Protein AF-U9TVH5-F1 (afdb_monomer)

Organism: Rhizophagus irregularis (strain DAOM 181602 / DAOM 197198 / MUCL 43194) (NCBI:txid747089)

InterPro domains:
  IPR019368 Small ribosomal subunit protein mS29 [PF10236] (158-261)
  IPR019368 Small ribosomal subunit protein mS29 [PTHR12810] (58-260)

Foldseek 3Di:
DDDDDDDDDDDDDDDDDDDDDDDDDDDDDDDDDDDDDDDDDPDDDDDDDDDDDDDDDDDDDDDDDDDDDDDDDDDDDDDDDDDDDDDPDPDPVPDPPPPVPDDPDDDDDFAELELVCLDPVQAFPKHFHDPVCVVLCVLQDAQPVQVVVVSVDPTSMDGRHPLLSVVSVLVVVVVVDDPVPNDDDQDDDPPPCSSVSVVSVQSHQLNDLHQDQDHSDPVVVPVPPADWDADPVVRDIDGVVVVVSSVVSSCVSNVVNVVPDDDPPDD

Sequence (267 aa):
MLSLHLYTKIIPGVNSIIPRTSIGQSFLTRHPIQNAIQSPLISSSLIIQQKRTGTAKPKYKTPKEKQVKTLGFKQKKTKKESSRDVEIASTSSSGRGGEEFYKPAPDVILNDMFPEVFTNENVGKIYQIPKEVIPKFKVFKFPMSLSKEFELFHNSSLVVRQSSVELIKLLEEASTLPSTKNRHIISGPLGIGKSALLMQAVNYAMCKPWIVIYIPHAVQYVNSTSPYMKVESTGEFIQPTLTMSLLQQIKLVNEPYLRNVRNIGSN

pLDDT: mean 72.13, std 26.89, range [29.48, 97.88]

Solvent-accessible surface area (backbone atoms only — not comparable to full-atom values): 18843 Å² total; per-residue (Å²): 137,88,83,84,86,80,84,81,84,83,79,85,84,81,89,78,90,76,84,87,83,86,84,82,89,89,86,90,81,87,87,88,83,90,85,89,87,80,83,84,83,87,84,86,80,85,84,78,85,76,84,85,79,83,90,80,81,87,80,86,81,80,89,77,87,82,81,87,80,92,79,84,81,83,80,81,83,77,87,79,82,92,74,90,79,86,75,88,72,82,78,72,92,81,62,94,76,51,70,92,78,47,79,79,81,79,89,77,89,64,54,62,54,50,75,84,56,61,41,84,90,38,46,77,40,68,26,23,61,36,79,84,50,50,63,47,39,64,61,53,43,64,41,74,76,54,44,60,56,35,69,76,38,100,61,52,60,50,67,39,39,70,68,48,30,53,52,50,52,52,51,58,55,41,74,78,47,62,71,92,80,60,75,85,80,92,80,79,69,88,88,77,44,64,71,58,49,53,49,51,52,50,49,42,42,68,76,42,104,53,84,69,84,74,75,65,64,66,60,68,82,72,66,75,81,58,73,67,47,74,40,84,92,81,69,46,76,46,40,64,67,60,50,52,53,51,51,52,36,40,47,72,66,27,46,84,61,55,75,73,62,74,80,90,79,84,127

Mean predicted aligned error: 17.99 Å

Secondary structure (DSSP, 8-state):
---------PPPP------------------------------------------PPPPPPPP-----------------------------SS--S-TTT-PPPP-----B--GGG-SGGGTT-EEEPPTTTHHHHHHH---HHHHHHHHHSSS-EEE--HHHHHHHHHHHHHTTS-GGG-------STTS-HHHHHHHHHHHHHHTT------S-GGGGTSS-S--EE-TTT--EE-HHHHHHHHHHHHHHHHHHHTT---TT--

Radius of gyration: 31.28 Å; Cα contacts (8 Å, |Δi|>4): 150; chains: 1; bounding box: 80×79×88 Å

Structure (mmCIF, N/CA/C/O backbone):
data_AF-U9TVH5-F1
#
_entry.id   AF-U9TVH5-F1
#
loop_
_atom_site.group_PDB
_atom_site.id
_atom_site.type_symbol
_atom_site.label_atom_id
_atom_site.label_alt_id
_atom_site.label_comp_id
_atom_site.label_asym_id
_atom_site.label_entity_id
_atom_site.label_seq_id
_atom_site.pdbx_PDB_ins_code
_atom_site.Cartn_x
_atom_site.Cartn_y
_atom_site.Cartn_z
_atom_site.occupancy
_atom_site.B_iso_or_equiv
_atom_site.auth_seq_id
_atom_site.auth_comp_id
_atom_site.auth_asym_id
_atom_site.auth_atom_id
_atom_site.pdbx_PDB_model_num
ATOM 1 N N . MET A 1 1 ? 15.700 -25.554 -50.551 1.00 37.72 1 MET A N 1
ATOM 2 C CA . MET A 1 1 ? 15.173 -24.468 -51.409 1.00 37.72 1 MET A CA 1
ATOM 3 C C . MET A 1 1 ? 13.890 -23.961 -50.744 1.00 37.72 1 MET A C 1
ATOM 5 O O . MET A 1 1 ? 12.845 -24.542 -50.960 1.00 37.72 1 MET A O 1
ATOM 9 N N . LEU A 1 2 ? 13.955 -23.217 -49.634 1.00 31.67 2 LEU A N 1
ATOM 10 C CA . LEU A 1 2 ? 14.153 -21.759 -49.523 1.00 31.67 2 LEU A CA 1
ATOM 11 C C . LEU A 1 2 ? 13.153 -20.946 -50.363 1.00 31.67 2 LEU A C 1
ATOM 13 O O . LEU A 1 2 ? 13.403 -20.713 -51.537 1.00 31.67 2 LEU A O 1
ATOM 17 N N . SER A 1 3 ? 12.079 -20.473 -49.724 1.00 30.83 3 SER A N 1
ATOM 18 C CA . SER A 1 3 ? 11.668 -19.066 -49.819 1.00 30.83 3 SER A CA 1
ATOM 19 C C . SER A 1 3 ? 10.720 -18.715 -48.664 1.00 30.83 3 SER A C 1
ATOM 21 O O . SER A 1 3 ? 9.576 -19.156 -48.611 1.00 30.83 3 SER A O 1
ATOM 23 N N . LEU A 1 4 ? 11.257 -17.968 -47.698 1.00 34.72 4 LEU A N 1
ATOM 24 C CA . LEU A 1 4 ? 10.552 -17.324 -46.591 1.00 34.72 4 LEU A CA 1
ATOM 25 C C . LEU A 1 4 ? 9.986 -15.996 -47.105 1.00 34.72 4 LEU A C 1
ATOM 27 O O . LEU A 1 4 ? 10.759 -15.131 -47.514 1.00 34.72 4 LEU A O 1
ATOM 31 N N . HIS A 1 5 ? 8.668 -15.805 -47.053 1.00 36.91 5 HIS A N 1
ATOM 32 C CA . HIS A 1 5 ? 8.058 -14.506 -47.340 1.00 36.91 5 HIS A CA 1
ATOM 33 C C . HIS A 1 5 ? 7.892 -13.720 -46.031 1.00 36.91 5 HIS A C 1
ATOM 35 O O . HIS A 1 5 ? 6.910 -13.862 -45.306 1.00 36.91 5 HIS A O 1
ATOM 41 N N . LEU A 1 6 ? 8.901 -12.908 -45.713 1.00 34.41 6 LEU A N 1
ATOM 42 C CA . LEU A 1 6 ? 8.845 -11.862 -44.691 1.00 34.41 6 LEU A CA 1
ATOM 43 C C . LEU A 1 6 ? 7.888 -10.756 -45.164 1.00 34.41 6 LEU A C 1
ATOM 45 O O . LEU A 1 6 ? 8.064 -10.217 -46.255 1.00 34.41 6 LEU A O 1
ATOM 49 N N . TYR A 1 7 ? 6.894 -10.403 -44.348 1.00 32.31 7 TYR A N 1
ATOM 50 C CA . TYR A 1 7 ? 6.047 -9.227 -44.567 1.00 32.31 7 TYR A CA 1
ATOM 51 C C . TYR A 1 7 ? 6.379 -8.178 -43.501 1.00 32.31 7 TYR A C 1
ATOM 53 O O . TYR A 1 7 ? 5.829 -8.177 -42.402 1.00 32.31 7 TYR A O 1
ATOM 61 N N . THR A 1 8 ? 7.331 -7.299 -43.809 1.00 33.16 8 THR A N 1
ATOM 62 C CA . THR A 1 8 ? 7.658 -6.115 -43.009 1.00 33.16 8 THR A CA 1
ATOM 63 C C . THR A 1 8 ? 6.867 -4.925 -43.546 1.00 33.16 8 THR A C 1
ATOM 65 O O . THR A 1 8 ? 7.156 -4.374 -44.606 1.00 33.16 8 THR A O 1
ATOM 68 N N . LYS A 1 9 ? 5.829 -4.510 -42.814 1.00 32.31 9 LYS A N 1
ATOM 69 C CA . LYS A 1 9 ? 5.088 -3.283 -43.122 1.00 32.31 9 LYS A CA 1
ATOM 70 C C . LYS A 1 9 ? 5.850 -2.093 -42.534 1.00 32.31 9 LYS A C 1
ATOM 72 O O . LYS A 1 9 ? 5.746 -1.800 -41.348 1.00 32.31 9 LYS A O 1
ATOM 77 N N . ILE A 1 10 ? 6.650 -1.449 -43.378 1.00 32.47 10 ILE A N 1
ATOM 78 C CA . ILE A 1 10 ? 7.328 -0.178 -43.106 1.00 32.47 10 IL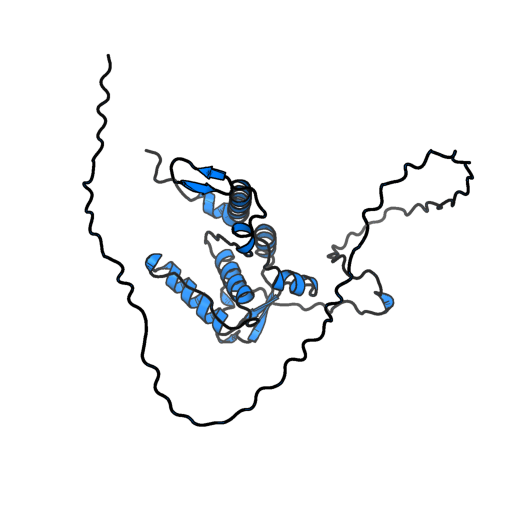E A CA 1
ATOM 79 C C . ILE A 1 10 ? 6.263 0.928 -43.073 1.00 32.47 10 ILE A C 1
ATOM 81 O O . ILE A 1 10 ? 5.539 1.122 -44.048 1.00 32.47 10 ILE A O 1
ATOM 85 N N . ILE A 1 11 ? 6.154 1.641 -41.951 1.00 43.56 11 ILE A N 1
ATOM 86 C CA . ILE A 1 11 ? 5.359 2.872 -41.832 1.00 43.56 11 ILE A CA 1
ATOM 87 C C . ILE A 1 11 ? 6.315 4.053 -42.080 1.00 43.56 11 ILE A C 1
ATOM 89 O O . ILE A 1 11 ? 7.356 4.115 -41.424 1.00 43.56 11 ILE A O 1
ATOM 93 N N . PRO A 1 12 ? 6.014 4.973 -43.017 1.00 41.41 12 PRO A N 1
ATOM 94 C CA . PRO A 1 12 ? 6.878 6.110 -43.309 1.00 41.41 12 PRO A CA 1
ATOM 95 C C . PRO A 1 12 ? 6.841 7.149 -42.181 1.00 41.41 12 PRO A C 1
ATOM 97 O O . PRO A 1 12 ? 5.780 7.498 -41.661 1.00 41.41 12 PRO A O 1
ATOM 100 N N . GLY A 1 13 ? 8.026 7.641 -41.820 1.00 34.22 13 GLY A N 1
ATOM 101 C CA . GLY A 1 13 ? 8.214 8.703 -40.841 1.00 34.22 13 GLY A CA 1
ATOM 102 C C . GLY A 1 13 ? 7.684 10.051 -41.326 1.00 34.22 13 GLY A C 1
ATOM 103 O O . GLY A 1 13 ? 7.852 10.426 -42.485 1.00 34.22 13 GLY A O 1
ATOM 104 N N . VAL A 1 14 ? 7.096 10.803 -40.398 1.00 37.97 14 VAL A N 1
ATOM 105 C CA . VAL A 1 14 ? 6.832 12.234 -40.551 1.00 37.97 14 VAL A CA 1
ATOM 106 C C . VAL A 1 14 ? 7.699 12.963 -39.533 1.00 37.97 14 VAL A C 1
ATOM 108 O O . VAL A 1 14 ? 7.421 12.978 -38.336 1.00 37.97 14 VAL A O 1
ATOM 111 N N . ASN A 1 15 ? 8.786 13.540 -40.040 1.00 35.75 15 ASN A N 1
ATOM 112 C CA . ASN A 1 15 ? 9.577 14.551 -39.358 1.00 35.75 15 ASN A CA 1
ATOM 113 C C . ASN A 1 15 ? 8.793 15.869 -39.385 1.00 35.75 15 ASN A C 1
ATOM 115 O O . ASN A 1 15 ? 8.654 16.472 -40.446 1.00 35.75 15 ASN A O 1
ATOM 119 N N . SER A 1 16 ? 8.3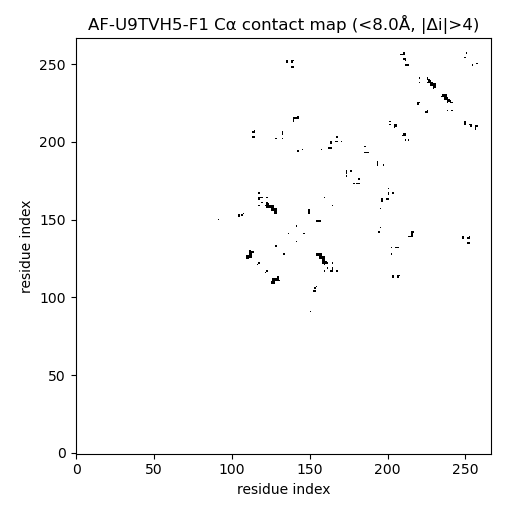40 16.358 -38.232 1.00 37.59 16 SER A N 1
ATOM 120 C CA . SER A 1 16 ? 8.010 17.777 -38.070 1.00 37.59 16 SER A CA 1
ATOM 121 C C . SER A 1 16 ? 8.741 18.327 -36.853 1.00 37.59 16 SER A C 1
ATOM 123 O O . SER A 1 16 ? 8.376 18.100 -35.700 1.00 37.59 16 SER A O 1
ATOM 125 N N . ILE A 1 17 ? 9.826 19.018 -37.176 1.00 36.06 17 ILE A N 1
ATOM 126 C CA . ILE A 1 17 ? 10.712 19.790 -36.317 1.00 36.06 17 ILE A CA 1
ATOM 127 C C . ILE A 1 17 ? 9.923 20.991 -35.778 1.00 36.06 17 ILE A C 1
ATOM 129 O O . ILE A 1 17 ? 9.470 21.823 -36.558 1.00 36.06 17 ILE A O 1
ATOM 133 N N . ILE A 1 18 ? 9.774 21.100 -34.456 1.00 38.75 18 ILE A N 1
ATOM 134 C CA . ILE A 1 18 ? 9.317 22.332 -33.796 1.00 38.75 18 ILE A CA 1
ATOM 135 C C . ILE A 1 18 ? 10.548 22.965 -33.130 1.00 38.75 18 ILE A C 1
ATOM 137 O O . ILE A 1 18 ? 11.131 22.345 -32.234 1.00 38.75 18 ILE A O 1
ATOM 141 N N . PRO A 1 19 ? 10.997 24.158 -33.561 1.00 36.97 19 PRO A N 1
ATOM 142 C CA . PRO A 1 19 ? 12.201 24.777 -33.025 1.00 36.97 19 PRO A CA 1
ATOM 143 C C . PRO A 1 19 ? 11.967 25.370 -31.629 1.00 36.97 19 PRO A C 1
ATOM 145 O O . PRO A 1 19 ? 11.012 26.106 -31.388 1.00 36.97 19 PRO A O 1
ATOM 148 N N . ARG A 1 20 ? 12.898 25.082 -30.710 1.00 33.94 20 ARG A N 1
ATOM 149 C CA . ARG A 1 20 ? 13.072 25.815 -29.450 1.00 33.94 20 ARG A CA 1
ATOM 150 C C . ARG A 1 20 ? 13.608 27.211 -29.764 1.00 33.94 20 ARG A C 1
ATOM 152 O O . ARG A 1 20 ? 14.742 27.334 -30.215 1.00 33.94 20 ARG A O 1
ATOM 159 N N . THR A 1 21 ? 12.846 28.252 -29.457 1.00 33.25 21 THR A N 1
ATOM 160 C CA . THR A 1 21 ? 13.362 29.624 -29.406 1.00 33.25 21 THR A CA 1
ATOM 161 C C . THR A 1 21 ? 13.743 29.979 -27.975 1.00 33.25 21 THR A C 1
ATOM 163 O O . THR A 1 21 ? 12.892 30.124 -27.100 1.00 33.25 21 THR A O 1
ATOM 166 N N . SER A 1 22 ? 15.044 30.115 -27.748 1.00 39.53 22 SER A N 1
ATOM 167 C CA . SER A 1 22 ? 15.639 30.838 -26.629 1.00 39.53 22 SER A CA 1
ATOM 168 C C . SER A 1 22 ? 15.786 32.314 -27.001 1.00 39.53 22 SER A C 1
ATOM 170 O O . SER A 1 22 ? 16.448 32.613 -27.992 1.00 39.53 22 SER A O 1
ATOM 172 N N . ILE A 1 23 ? 15.256 33.228 -26.190 1.00 38.22 23 ILE A N 1
ATOM 173 C CA . ILE A 1 23 ? 15.705 34.626 -26.141 1.00 38.22 23 ILE A CA 1
ATOM 174 C C . ILE A 1 23 ? 15.607 35.104 -24.696 1.00 38.22 23 ILE A C 1
ATOM 176 O O . ILE A 1 23 ? 14.609 34.882 -24.012 1.00 38.22 23 ILE A O 1
ATOM 180 N N . GLY A 1 24 ? 16.711 35.673 -24.223 1.00 35.72 24 GLY A N 1
ATOM 181 C CA . GLY A 1 24 ? 16.871 36.181 -22.875 1.00 35.72 24 GLY A CA 1
ATOM 182 C C . GLY A 1 24 ? 16.699 37.693 -22.778 1.00 35.72 24 GLY A C 1
ATOM 183 O O . GLY A 1 24 ? 16.788 38.415 -23.762 1.00 35.72 24 GLY A O 1
ATOM 184 N N . GLN A 1 25 ? 16.548 38.096 -21.517 1.00 37.66 25 GLN A N 1
ATOM 185 C CA . GLN A 1 25 ? 16.885 39.377 -20.894 1.00 37.66 25 GLN A CA 1
ATOM 186 C C . GLN A 1 25 ? 16.167 40.652 -21.355 1.00 37.66 25 GLN A C 1
ATOM 188 O O . GLN A 1 25 ? 16.463 41.239 -22.387 1.00 37.66 25 GLN A O 1
ATOM 193 N N . SER A 1 26 ? 15.360 41.179 -20.432 1.00 36.12 26 SER A N 1
ATOM 194 C CA . SER A 1 26 ? 15.580 42.441 -19.696 1.00 36.12 26 SER A CA 1
ATOM 195 C C . SER A 1 26 ? 14.249 43.164 -19.505 1.00 36.12 26 SER A C 1
ATOM 197 O O . SER A 1 26 ? 13.487 43.285 -20.449 1.00 36.12 26 SER A O 1
ATOM 199 N N . PHE A 1 27 ? 13.945 43.573 -18.271 1.00 31.80 27 PHE A N 1
ATOM 200 C CA . PHE A 1 27 ? 13.383 44.885 -17.923 1.00 31.80 27 PHE A CA 1
ATOM 201 C C . PHE A 1 27 ? 13.169 44.928 -16.402 1.00 31.80 27 PHE A C 1
ATOM 203 O O . PHE A 1 27 ? 12.172 44.459 -15.859 1.00 31.80 27 PHE A O 1
ATOM 210 N N . LEU A 1 28 ? 14.171 45.467 -15.705 1.00 35.28 28 LEU A N 1
ATOM 211 C CA . LEU A 1 28 ? 14.050 45.963 -14.338 1.00 35.28 28 LEU A CA 1
ATOM 212 C C . LEU A 1 28 ? 13.627 47.433 -14.395 1.00 35.28 28 LEU A C 1
ATOM 214 O O . LEU A 1 28 ? 14.363 48.240 -14.949 1.00 35.28 28 LEU A O 1
ATOM 218 N N . THR A 1 29 ? 12.523 47.783 -13.738 1.00 39.12 29 THR A N 1
ATOM 219 C CA . THR A 1 29 ? 12.268 49.090 -13.090 1.00 39.12 29 THR A CA 1
ATOM 220 C C . THR A 1 29 ? 11.312 48.817 -11.911 1.00 39.12 29 THR A C 1
ATOM 222 O O . THR A 1 29 ? 10.198 48.356 -12.114 1.00 39.12 29 THR A O 1
ATOM 225 N N . ARG A 1 30 ? 11.836 48.643 -10.684 1.00 34.53 30 ARG A N 1
ATOM 226 C CA . ARG A 1 30 ? 11.805 49.583 -9.529 1.00 34.53 30 ARG A CA 1
ATOM 227 C C . ARG A 1 30 ? 10.428 50.250 -9.313 1.00 34.53 30 ARG A C 1
ATOM 229 O O . ARG A 1 30 ? 9.961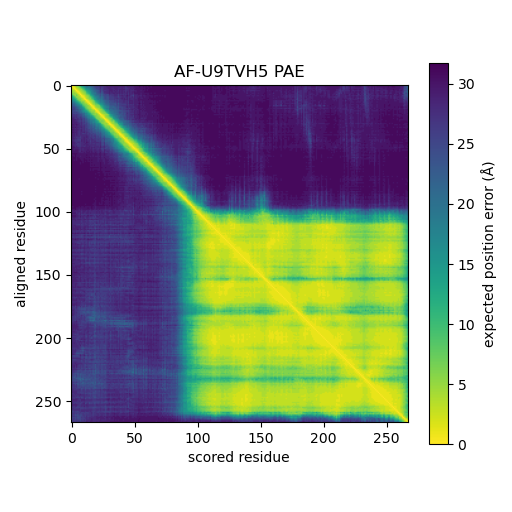 50.947 -10.198 1.00 34.53 30 ARG A O 1
ATOM 236 N N . HIS A 1 31 ? 9.755 50.096 -8.164 1.00 33.84 31 HIS A N 1
ATOM 237 C CA . HIS A 1 31 ? 10.056 50.790 -6.891 1.00 33.84 31 HIS A CA 1
ATOM 238 C C . HIS A 1 31 ? 9.213 50.245 -5.690 1.00 33.84 31 HIS A C 1
ATOM 240 O O . HIS A 1 31 ? 8.371 49.377 -5.904 1.00 33.84 31 HIS A O 1
ATOM 246 N N . PRO A 1 32 ? 9.490 50.659 -4.428 1.00 44.09 32 PRO A N 1
ATOM 247 C CA . PRO A 1 32 ? 9.537 49.795 -3.239 1.00 44.09 32 PRO A CA 1
ATOM 248 C C . PRO A 1 32 ? 8.339 49.952 -2.286 1.00 44.09 32 PRO A C 1
ATOM 250 O O . PRO A 1 32 ? 7.666 50.968 -2.344 1.00 44.09 32 PRO A O 1
ATOM 253 N N . ILE A 1 33 ? 8.176 49.024 -1.332 1.00 36.25 33 ILE A N 1
ATOM 254 C CA . ILE A 1 33 ? 7.778 49.315 0.061 1.00 36.25 33 ILE A CA 1
ATOM 255 C C . ILE A 1 33 ? 8.355 48.220 0.973 1.00 36.25 33 ILE A C 1
ATOM 257 O O . ILE A 1 33 ? 8.313 47.026 0.684 1.00 36.25 33 ILE A 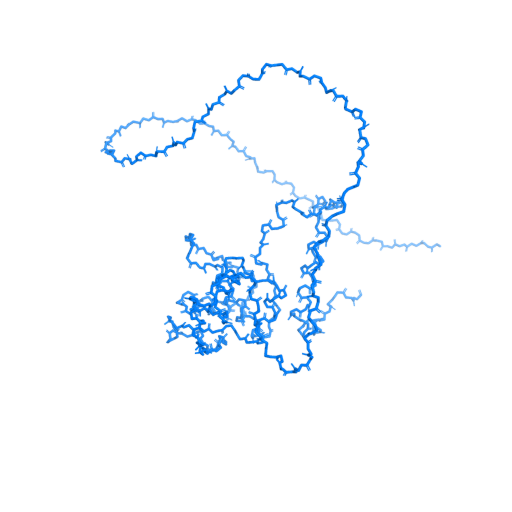O 1
ATOM 261 N N . GLN A 1 34 ? 8.959 48.698 2.052 1.00 37.31 34 GLN A N 1
ATOM 262 C CA . GLN A 1 34 ? 9.610 47.978 3.133 1.00 37.31 34 GLN A CA 1
ATOM 263 C C . GLN A 1 34 ? 8.579 47.234 3.997 1.00 37.31 34 GLN A C 1
ATOM 265 O O . GLN A 1 34 ? 7.510 47.769 4.270 1.00 37.31 34 GLN A O 1
ATOM 270 N N . ASN A 1 35 ? 8.923 46.042 4.488 1.00 36.19 35 ASN A N 1
ATOM 271 C CA . ASN A 1 35 ? 9.057 45.816 5.930 1.00 36.19 35 ASN A CA 1
ATOM 272 C C . ASN A 1 35 ? 9.685 44.450 6.208 1.00 36.19 35 ASN A C 1
ATOM 274 O O . ASN A 1 35 ? 9.229 43.399 5.763 1.00 36.19 35 ASN A O 1
ATOM 278 N N . ALA A 1 36 ? 10.799 44.525 6.925 1.00 36.84 36 ALA A N 1
ATOM 279 C CA . ALA A 1 36 ? 11.670 43.439 7.305 1.00 36.84 36 ALA A CA 1
ATOM 280 C C . ALA A 1 36 ? 11.255 42.890 8.669 1.00 36.84 36 ALA A C 1
ATOM 282 O O . ALA A 1 36 ? 11.241 43.648 9.630 1.00 36.84 36 ALA A O 1
ATOM 283 N N . ILE A 1 37 ? 11.016 41.580 8.759 1.00 36.66 37 ILE A N 1
ATOM 284 C CA . ILE A 1 37 ? 11.274 40.780 9.965 1.00 36.66 37 ILE A CA 1
ATOM 285 C C . ILE A 1 37 ? 11.741 39.400 9.477 1.00 36.66 37 ILE A C 1
ATOM 287 O O . ILE A 1 37 ? 10.935 38.540 9.136 1.00 36.66 37 ILE A O 1
ATOM 291 N N . GLN A 1 38 ? 13.058 39.209 9.383 1.00 37.03 38 GLN A N 1
ATOM 292 C CA . GLN A 1 38 ? 13.687 37.897 9.210 1.00 37.03 38 GLN A CA 1
ATOM 293 C C . GLN A 1 38 ? 14.398 37.526 10.514 1.00 37.03 38 GLN A C 1
ATOM 295 O O . GLN A 1 38 ? 15.210 38.294 11.027 1.00 37.03 38 GLN A O 1
ATOM 300 N N . SER A 1 39 ? 14.084 36.347 11.048 1.00 38.06 39 SER A N 1
ATOM 301 C CA . SER A 1 39 ? 14.773 35.718 12.177 1.00 38.06 39 SER A CA 1
ATOM 302 C C . SER A 1 39 ? 16.162 35.210 11.756 1.00 38.06 39 SER A C 1
ATOM 304 O O . SER A 1 39 ? 16.255 34.551 10.714 1.00 38.06 39 SER A O 1
ATOM 306 N N . PRO A 1 40 ? 17.233 35.442 12.537 1.00 44.38 40 PRO A N 1
ATOM 307 C CA . PRO A 1 40 ? 18.573 35.021 12.157 1.00 44.38 40 PRO A CA 1
ATOM 308 C C . PRO A 1 40 ? 18.801 33.522 12.392 1.00 44.38 40 PRO A C 1
ATOM 310 O O . PRO A 1 40 ? 18.562 32.981 13.470 1.00 44.38 40 PRO A O 1
ATOM 313 N N . LEU A 1 41 ? 19.329 32.876 11.353 1.00 35.31 41 LEU A N 1
ATOM 314 C CA . LEU A 1 41 ? 19.943 31.556 11.385 1.00 35.31 41 LEU A CA 1
ATOM 315 C C . LEU A 1 41 ? 21.271 31.640 12.154 1.00 35.31 41 LEU A C 1
ATOM 317 O O . LEU A 1 41 ? 22.221 32.272 11.693 1.00 35.31 41 LEU A O 1
ATOM 321 N N . ILE A 1 42 ? 21.355 30.976 13.306 1.00 37.56 42 ILE A N 1
ATOM 322 C CA . ILE A 1 42 ? 22.626 30.711 13.987 1.00 37.56 42 ILE A CA 1
ATOM 323 C C . ILE A 1 42 ? 23.261 29.499 13.299 1.00 37.56 42 ILE A C 1
ATOM 325 O O . ILE A 1 42 ? 22.908 28.351 13.553 1.00 37.56 42 ILE A O 1
ATOM 329 N N . SER A 1 43 ? 24.185 29.785 12.383 1.00 35.72 43 SER A N 1
ATOM 330 C CA . SER A 1 43 ? 25.111 28.820 11.798 1.00 35.72 43 SER A CA 1
ATOM 331 C C . SER A 1 43 ? 26.376 28.786 12.653 1.00 35.72 43 SER A C 1
ATOM 333 O O . SER A 1 43 ? 27.182 29.713 12.605 1.00 35.72 43 SER A O 1
ATOM 335 N N . SER A 1 44 ? 26.566 27.721 13.430 1.00 37.31 44 SER A N 1
ATOM 336 C CA . SER A 1 44 ? 27.799 27.466 14.175 1.00 37.31 44 SER A CA 1
ATOM 337 C C . SER A 1 44 ? 28.356 26.082 13.840 1.00 37.31 44 SER A C 1
ATOM 339 O O . SER A 1 44 ? 27.960 25.059 14.383 1.00 37.31 44 SER A O 1
ATOM 341 N N . SER A 1 45 ? 29.338 26.042 12.944 1.00 40.03 45 SER A N 1
ATOM 342 C CA . SER A 1 45 ? 30.431 25.074 13.052 1.00 40.03 45 SER A CA 1
ATOM 343 C C . SER A 1 45 ? 31.672 25.653 12.378 1.00 40.03 45 SER A C 1
ATOM 345 O O . SER A 1 45 ? 31.679 25.990 11.196 1.00 40.03 45 SER A O 1
ATOM 347 N N . LEU A 1 46 ? 32.702 25.863 13.197 1.00 34.62 46 LEU A N 1
ATOM 348 C CA . LEU A 1 46 ? 33.986 26.423 12.809 1.00 34.62 46 LEU A CA 1
ATOM 349 C C . LEU A 1 46 ? 34.698 25.519 11.798 1.00 34.62 46 LEU A C 1
ATOM 351 O O . LEU A 1 46 ? 34.951 24.344 12.061 1.00 34.62 46 LEU A O 1
ATOM 355 N N . ILE A 1 47 ? 35.129 26.119 10.692 1.00 40.88 47 ILE A N 1
ATOM 356 C CA . ILE A 1 47 ? 36.147 25.565 9.803 1.00 40.88 47 ILE A CA 1
ATOM 357 C C . ILE A 1 47 ? 37.509 25.922 10.406 1.00 40.88 47 ILE A C 1
ATOM 359 O O . ILE A 1 47 ? 38.000 27.037 10.246 1.00 40.88 47 ILE A O 1
ATOM 363 N N . ILE A 1 48 ? 38.128 24.976 11.113 1.00 41.50 48 ILE A N 1
ATOM 364 C CA . ILE A 1 48 ? 39.540 25.067 11.498 1.00 41.50 48 ILE A CA 1
ATOM 365 C C . ILE A 1 48 ? 40.358 24.419 10.377 1.00 41.50 48 ILE A C 1
ATOM 367 O O . ILE A 1 48 ? 40.440 23.195 10.269 1.00 41.50 48 ILE A O 1
ATOM 371 N N . GLN A 1 49 ? 40.961 25.244 9.519 1.00 39.31 49 GLN A N 1
ATOM 372 C CA . GLN A 1 49 ? 41.955 24.797 8.545 1.00 39.31 49 GLN A CA 1
ATOM 373 C C . GLN A 1 49 ? 43.263 24.452 9.270 1.00 39.31 49 GLN A C 1
ATOM 375 O O . GLN A 1 49 ? 44.055 25.326 9.616 1.00 39.31 49 GLN A O 1
ATOM 380 N N . GLN A 1 50 ? 43.517 23.161 9.488 1.00 47.66 50 GLN A N 1
ATOM 381 C CA . GLN A 1 50 ? 44.847 22.686 9.862 1.00 47.66 50 GLN A CA 1
ATOM 382 C C . GLN A 1 50 ? 45.732 22.602 8.613 1.00 47.66 50 GLN A C 1
ATOM 384 O O . GLN A 1 50 ? 45.529 21.763 7.733 1.00 47.66 50 GLN A O 1
ATOM 389 N N . LYS A 1 51 ? 46.745 23.469 8.552 1.00 36.88 51 LYS A N 1
ATOM 390 C CA . LYS A 1 51 ? 47.829 23.438 7.566 1.00 36.88 51 LYS A CA 1
ATOM 391 C C . LYS A 1 51 ? 48.636 22.143 7.746 1.00 36.88 51 LYS A C 1
ATOM 393 O O . LYS A 1 51 ? 49.478 22.047 8.633 1.00 36.88 51 LYS A O 1
ATOM 398 N N . ARG A 1 52 ? 48.365 21.124 6.924 1.00 39.72 52 ARG A N 1
ATOM 399 C CA . ARG A 1 52 ? 49.157 19.884 6.879 1.00 39.72 52 ARG A CA 1
ATOM 400 C C . ARG A 1 52 ? 50.452 20.130 6.104 1.00 39.72 52 ARG A C 1
ATOM 402 O O . ARG A 1 52 ? 50.461 20.111 4.879 1.00 39.72 52 ARG A O 1
ATOM 409 N N . THR A 1 53 ? 51.545 20.345 6.825 1.00 38.28 53 THR A N 1
ATOM 410 C CA . THR A 1 53 ? 52.915 20.264 6.301 1.00 38.28 53 THR A CA 1
ATOM 411 C C . THR A 1 53 ? 53.548 18.944 6.737 1.00 38.28 53 THR A C 1
ATOM 413 O O . THR A 1 53 ? 53.597 18.665 7.931 1.00 38.28 53 THR A O 1
ATOM 416 N N . GLY A 1 54 ? 54.073 18.169 5.782 1.00 42.34 54 GLY A N 1
ATOM 417 C CA . GLY A 1 54 ? 55.042 17.097 6.036 1.00 42.34 54 GLY A CA 1
ATOM 418 C C . GLY A 1 54 ? 54.541 15.671 5.786 1.00 42.34 54 GLY A C 1
ATOM 419 O O . GLY A 1 54 ? 53.791 15.102 6.572 1.00 42.34 54 GLY A O 1
ATOM 420 N N . THR A 1 55 ? 55.025 15.060 4.704 1.00 45.25 55 THR A N 1
ATOM 421 C CA . THR A 1 55 ? 54.940 13.621 4.423 1.00 45.25 55 THR A CA 1
ATOM 422 C C . THR A 1 55 ? 55.913 12.847 5.320 1.00 45.25 55 THR A C 1
ATOM 424 O O . THR A 1 55 ? 57.127 12.921 5.120 1.00 45.25 55 THR A O 1
ATOM 427 N N . ALA A 1 56 ? 55.407 12.080 6.288 1.00 47.78 56 ALA A N 1
ATOM 428 C CA . ALA A 1 56 ? 56.217 11.150 7.076 1.00 47.78 56 ALA A CA 1
ATOM 429 C C . ALA A 1 56 ? 56.245 9.761 6.409 1.00 47.78 56 ALA A C 1
ATOM 431 O O . ALA A 1 56 ? 55.200 9.161 6.160 1.00 47.78 56 ALA A O 1
ATOM 432 N N . LYS A 1 57 ? 57.447 9.249 6.113 1.00 43.28 57 LYS A N 1
ATOM 433 C CA . LYS A 1 57 ? 57.663 7.895 5.571 1.00 43.28 57 LYS A CA 1
ATOM 434 C C . LYS A 1 57 ? 57.369 6.823 6.642 1.00 43.28 57 LYS A C 1
ATOM 436 O O . LYS A 1 57 ? 57.721 7.035 7.806 1.00 43.28 57 LYS A O 1
ATOM 441 N N . PRO A 1 58 ? 56.781 5.667 6.284 1.00 39.28 58 PRO A N 1
ATOM 442 C CA . PRO A 1 58 ? 56.441 4.617 7.243 1.00 39.28 58 PRO A CA 1
ATOM 443 C C . PRO A 1 58 ? 57.694 3.873 7.737 1.00 39.28 58 PRO A C 1
ATOM 445 O O . PRO A 1 58 ? 58.511 3.412 6.942 1.00 39.28 58 PRO A O 1
ATOM 448 N N . LYS A 1 59 ? 57.839 3.729 9.062 1.00 39.03 59 LYS A N 1
ATOM 449 C CA . LYS A 1 59 ? 58.849 2.861 9.692 1.00 39.03 59 LYS A CA 1
ATOM 450 C C . LYS A 1 59 ? 58.278 1.451 9.877 1.00 39.03 59 LYS A C 1
ATOM 452 O O . LYS A 1 59 ? 57.300 1.277 10.602 1.00 39.03 59 LYS A O 1
ATOM 457 N N . TYR A 1 60 ? 58.919 0.456 9.265 1.00 35.66 60 TYR A N 1
ATOM 458 C CA . TYR A 1 60 ? 58.674 -0.967 9.516 1.00 35.66 60 TYR A CA 1
ATOM 459 C C . TYR A 1 60 ? 59.089 -1.335 10.950 1.00 35.66 60 TYR A C 1
ATOM 461 O O . TYR A 1 60 ? 60.200 -1.020 11.375 1.00 35.66 60 TYR A O 1
ATOM 469 N N . LYS A 1 61 ? 58.202 -2.000 11.702 1.00 36.62 61 LYS A N 1
ATOM 470 C CA . LYS A 1 61 ? 58.523 -2.611 13.002 1.00 36.62 61 LYS A CA 1
ATOM 471 C C . LYS A 1 61 ? 58.790 -4.103 12.805 1.00 36.62 61 LYS A C 1
ATOM 473 O O . LYS A 1 61 ? 57.951 -4.807 12.252 1.00 36.62 61 LYS A O 1
ATOM 478 N N . THR A 1 62 ? 59.944 -4.566 13.274 1.00 35.81 62 THR A N 1
ATOM 479 C CA . THR A 1 62 ? 60.317 -5.983 13.366 1.00 35.81 62 THR A CA 1
ATOM 480 C C . THR A 1 62 ? 59.558 -6.692 14.504 1.00 35.81 62 THR A C 1
ATOM 482 O O . THR A 1 62 ? 59.159 -6.032 15.471 1.00 35.81 62 THR A O 1
ATOM 485 N N . PRO A 1 63 ? 59.325 -8.017 14.417 1.00 35.06 63 PRO A N 1
ATOM 486 C CA . PRO A 1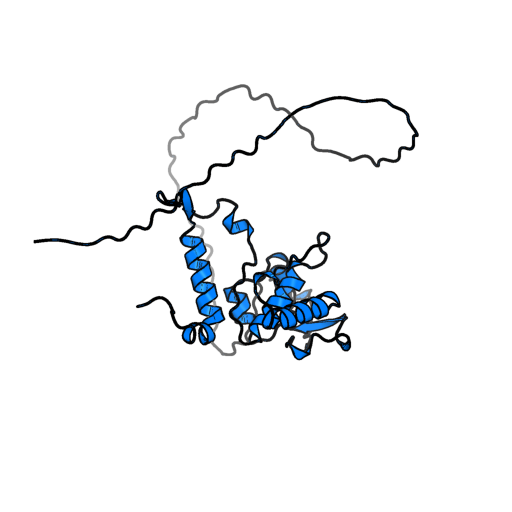 63 ? 58.487 -8.745 15.367 1.00 35.06 63 PRO A CA 1
ATOM 487 C C . PRO A 1 63 ? 59.266 -9.063 16.650 1.00 35.06 63 PRO A C 1
ATOM 489 O O . PRO A 1 63 ? 60.380 -9.574 16.583 1.00 35.06 63 PRO A O 1
AT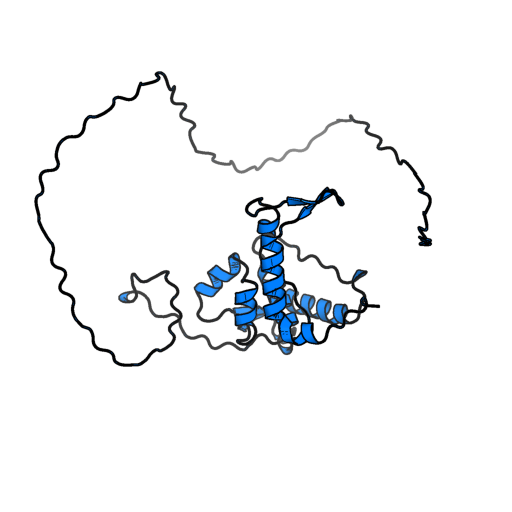OM 492 N N . LYS A 1 64 ? 58.673 -8.795 17.820 1.00 36.09 64 LYS A N 1
ATOM 493 C CA . LYS A 1 64 ? 59.163 -9.292 19.117 1.00 36.09 64 LYS A CA 1
ATOM 494 C C . LYS A 1 64 ? 58.264 -10.426 19.611 1.00 36.09 64 LYS A C 1
ATOM 496 O O . LYS A 1 64 ? 57.040 -10.332 19.519 1.00 36.09 64 LYS A O 1
ATOM 501 N N . GLU A 1 65 ? 58.904 -11.484 20.099 1.00 34.88 65 GLU A N 1
ATOM 502 C CA . GLU A 1 65 ? 58.325 -12.741 20.582 1.00 34.88 65 GLU A CA 1
ATOM 503 C C . GLU A 1 65 ? 57.226 -12.548 21.637 1.00 34.88 65 GLU A C 1
ATOM 505 O O . GLU A 1 65 ? 57.352 -11.757 22.574 1.00 34.88 65 GLU A O 1
ATOM 510 N N . LYS A 1 66 ? 56.141 -13.321 21.500 1.00 33.97 66 LYS A N 1
ATOM 511 C CA . LYS A 1 66 ? 55.063 -13.409 22.490 1.00 33.97 66 LYS A CA 1
ATOM 512 C C . LYS A 1 66 ? 55.452 -14.402 23.583 1.00 33.97 66 LYS A C 1
ATOM 514 O O . LYS A 1 66 ? 55.435 -15.607 23.354 1.00 33.97 66 LYS A O 1
ATOM 519 N N . GLN A 1 67 ? 55.706 -13.901 24.789 1.00 36.81 67 GLN A N 1
ATOM 520 C CA . GLN A 1 67 ? 55.652 -14.726 25.994 1.00 36.81 67 GLN A CA 1
ATOM 521 C C . GLN A 1 67 ? 54.189 -15.016 26.346 1.00 36.81 67 GLN A C 1
ATOM 523 O O . GLN A 1 67 ? 53.382 -14.109 26.557 1.00 36.81 67 GLN A O 1
ATOM 528 N N . VAL A 1 68 ? 53.858 -16.302 26.385 1.00 42.09 68 VAL A N 1
ATOM 529 C CA . VAL A 1 68 ? 52.577 -16.844 26.836 1.00 42.09 68 VAL A CA 1
ATOM 530 C C . VAL A 1 68 ? 52.489 -16.692 28.355 1.00 42.09 68 VAL A C 1
ATOM 532 O O . VAL A 1 68 ? 53.322 -17.230 29.080 1.00 42.09 68 VAL A O 1
ATOM 535 N N . LYS A 1 69 ? 51.462 -15.992 28.850 1.00 36.12 69 LYS A N 1
ATOM 536 C CA . LYS A 1 69 ? 50.999 -16.118 30.238 1.00 36.12 69 LYS A CA 1
ATOM 537 C C . LYS A 1 69 ? 49.496 -16.358 30.255 1.00 36.12 69 LYS A C 1
ATOM 539 O O . LYS A 1 69 ? 48.689 -15.499 29.913 1.00 36.12 69 LYS A O 1
ATOM 544 N N . THR A 1 70 ? 49.168 -17.584 30.622 1.00 40.06 70 THR A N 1
ATOM 545 C CA . THR A 1 70 ? 47.845 -18.159 30.827 1.00 40.06 70 THR A CA 1
ATOM 546 C C . THR A 1 70 ? 47.225 -17.582 32.097 1.00 40.06 70 THR A C 1
ATOM 548 O O . THR A 1 70 ? 47.768 -17.789 33.175 1.00 40.06 70 THR A O 1
ATOM 551 N N . LEU A 1 71 ? 46.071 -16.923 31.996 1.00 37.22 71 LEU A N 1
ATOM 552 C CA . LEU A 1 71 ? 45.150 -16.713 33.119 1.00 37.22 71 LEU A CA 1
ATOM 553 C C . LEU A 1 71 ? 43.730 -16.916 32.584 1.00 37.22 71 LEU A C 1
ATOM 555 O O . LEU A 1 71 ? 43.108 -16.020 32.018 1.00 37.22 71 LEU A O 1
ATOM 559 N N . GLY A 1 72 ? 43.273 -18.164 32.671 1.00 32.69 72 GLY A N 1
ATOM 560 C CA . GLY A 1 72 ? 41.943 -18.573 32.246 1.00 32.69 72 GLY A CA 1
ATOM 561 C C . GLY A 1 72 ? 40.888 -18.181 33.275 1.00 32.69 72 GLY A C 1
ATOM 562 O O . GLY A 1 72 ? 40.972 -18.577 34.435 1.00 32.69 72 GLY A O 1
ATOM 563 N N . PHE A 1 73 ? 39.851 -17.476 32.829 1.00 38.44 73 PHE A N 1
ATOM 564 C CA . PHE A 1 73 ? 38.589 -17.381 33.555 1.00 38.44 73 PHE A CA 1
ATOM 565 C C . PHE A 1 73 ? 37.689 -18.546 33.128 1.00 38.44 73 PHE A C 1
ATOM 567 O O . PHE A 1 73 ? 37.190 -18.594 32.004 1.00 38.44 73 PHE A O 1
ATOM 574 N N . LYS A 1 74 ? 37.504 -19.522 34.025 1.00 43.31 74 LYS A N 1
ATOM 575 C CA . LYS A 1 74 ? 36.549 -20.624 33.847 1.00 43.31 74 LYS A CA 1
ATOM 576 C C . LYS A 1 74 ? 35.120 -20.087 33.972 1.00 43.31 74 LYS A C 1
ATOM 578 O O . LYS A 1 74 ? 34.677 -19.783 35.076 1.00 43.31 74 LYS A O 1
ATOM 583 N N . GLN A 1 75 ? 34.369 -20.038 32.872 1.00 44.28 75 GLN A N 1
ATOM 584 C CA . GLN A 1 75 ? 32.909 -19.939 32.940 1.00 44.28 75 GLN A CA 1
ATOM 585 C C . GLN A 1 75 ? 32.314 -21.321 33.235 1.00 44.28 75 GLN A C 1
ATOM 587 O O . GLN A 1 75 ? 32.458 -22.271 32.463 1.00 44.28 75 GLN A O 1
ATOM 592 N N . LYS A 1 76 ? 31.652 -21.431 34.388 1.00 34.53 76 LYS A N 1
ATOM 593 C CA . LYS A 1 76 ? 30.885 -22.602 34.816 1.00 34.53 76 LYS A CA 1
ATOM 594 C C . LYS A 1 76 ? 29.605 -22.673 33.975 1.00 34.53 76 LYS A C 1
ATOM 596 O O . LYS A 1 76 ? 28.711 -21.855 34.154 1.00 34.53 76 LYS A O 1
ATOM 601 N N . LYS A 1 77 ? 29.514 -23.641 33.055 1.00 34.94 77 LYS A N 1
ATOM 602 C CA . LYS A 1 77 ? 28.261 -23.968 32.354 1.00 34.94 77 LYS A CA 1
ATOM 603 C C . LYS A 1 77 ? 27.284 -24.583 33.356 1.00 34.94 77 LYS A C 1
ATOM 605 O O . LYS A 1 77 ? 27.475 -25.719 33.783 1.00 34.94 77 LYS A O 1
ATOM 610 N N . THR A 1 78 ? 26.243 -23.850 33.726 1.00 32.06 78 THR A N 1
ATOM 611 C CA . THR A 1 78 ? 25.060 -24.421 34.369 1.00 32.06 78 THR A CA 1
ATOM 612 C C . THR A 1 78 ? 24.129 -24.966 33.286 1.00 32.06 78 THR A C 1
ATOM 614 O O . THR A 1 78 ? 23.668 -24.244 32.405 1.00 32.06 78 THR A O 1
ATOM 617 N N . LYS A 1 79 ? 23.901 -26.283 33.331 1.00 33.38 79 LYS A N 1
ATOM 618 C CA . LYS A 1 79 ? 22.819 -26.979 32.623 1.00 33.38 79 LYS A CA 1
ATOM 619 C C . LYS A 1 79 ? 21.492 -26.358 33.075 1.00 33.38 79 LYS A C 1
ATOM 621 O O . LYS A 1 79 ? 21.240 -26.335 34.277 1.00 33.38 79 LYS A O 1
ATOM 626 N N . LYS A 1 80 ? 20.655 -25.889 32.147 1.00 29.61 80 LYS A N 1
ATOM 627 C CA . LYS A 1 80 ? 19.237 -25.634 32.425 1.00 29.61 80 LYS A CA 1
ATOM 628 C C . LYS A 1 80 ? 18.420 -26.606 31.586 1.00 29.61 80 LYS A C 1
ATOM 630 O O . LYS A 1 80 ? 18.563 -26.650 30.366 1.00 29.61 80 LYS A O 1
ATOM 635 N N . GLU A 1 81 ? 17.687 -27.452 32.294 1.00 29.48 81 GLU A N 1
ATOM 636 C CA . GLU A 1 81 ? 16.824 -28.496 31.765 1.00 29.48 81 GLU A CA 1
ATOM 637 C C . GLU A 1 81 ? 15.655 -27.910 30.976 1.00 29.48 81 GLU A C 1
ATOM 639 O O . GLU A 1 81 ? 15.184 -26.801 31.221 1.00 29.48 81 GLU A O 1
ATOM 644 N N . SER A 1 82 ? 15.228 -28.694 29.996 1.00 34.38 82 SER A N 1
ATOM 645 C CA . SER A 1 82 ? 14.077 -28.473 29.141 1.00 34.38 82 SER A CA 1
ATOM 646 C C . SER A 1 82 ? 12.768 -28.673 29.902 1.00 34.38 82 SER A C 1
ATOM 648 O O . SER A 1 82 ? 12.472 -29.790 30.326 1.00 34.38 82 SER A O 1
ATOM 650 N N . SER A 1 83 ? 11.928 -27.645 29.942 1.00 30.77 83 SER A N 1
ATOM 651 C CA . SER A 1 83 ? 10.482 -27.799 30.086 1.00 30.77 83 SER A CA 1
ATOM 652 C C . SER A 1 83 ? 9.778 -26.720 29.260 1.00 30.77 83 SER A C 1
ATOM 654 O O . SER A 1 83 ? 10.179 -25.559 29.265 1.00 30.77 83 SER A O 1
ATOM 656 N N . ARG A 1 84 ? 8.782 -27.181 28.501 1.00 40.03 84 ARG A N 1
ATOM 657 C CA . ARG A 1 84 ? 7.810 -26.452 27.667 1.00 40.03 84 ARG A CA 1
ATOM 658 C C . ARG A 1 84 ? 7.135 -25.378 28.549 1.00 40.03 84 ARG A C 1
ATOM 660 O O . ARG A 1 84 ? 6.999 -25.617 29.741 1.00 40.03 84 ARG A O 1
ATOM 667 N N . ASP A 1 85 ? 6.911 -24.144 28.103 1.00 29.97 85 ASP A N 1
ATOM 668 C CA . ASP A 1 85 ? 5.975 -23.748 27.048 1.00 29.97 85 ASP A CA 1
ATOM 669 C C . ASP A 1 85 ? 6.497 -22.546 26.240 1.00 29.97 85 ASP A C 1
ATOM 671 O O . ASP A 1 85 ? 7.076 -21.607 26.783 1.00 29.97 85 ASP A O 1
ATOM 675 N N . VAL A 1 86 ? 6.320 -22.579 24.916 1.00 38.34 86 VAL A N 1
ATOM 676 C CA . VAL A 1 86 ? 6.681 -21.468 24.022 1.00 38.34 86 VAL A CA 1
ATOM 677 C C . VAL A 1 86 ? 5.426 -20.638 23.780 1.00 38.34 86 VAL A C 1
ATOM 679 O O . VAL A 1 86 ? 4.711 -20.850 22.803 1.00 38.34 86 VAL A O 1
ATOM 682 N N . GLU A 1 87 ? 5.153 -19.692 24.674 1.00 34.25 87 GLU A N 1
ATOM 683 C CA . GLU A 1 87 ? 4.328 -18.542 24.313 1.00 34.25 87 GLU A CA 1
ATOM 684 C C . GLU A 1 87 ? 5.124 -17.667 23.339 1.00 34.25 87 GLU A C 1
ATOM 686 O O . GLU A 1 87 ? 6.296 -17.341 23.554 1.00 34.25 87 GLU A O 1
ATOM 691 N N . ILE A 1 88 ? 4.499 -17.335 22.211 1.00 43.25 88 ILE A N 1
ATOM 692 C CA . ILE A 1 88 ? 5.099 -16.562 21.125 1.00 43.25 88 ILE A CA 1
ATOM 693 C C . ILE A 1 88 ? 5.170 -15.095 21.570 1.00 43.25 88 ILE A C 1
ATOM 695 O O . ILE A 1 88 ? 4.348 -14.269 21.186 1.00 43.25 88 ILE A O 1
ATOM 699 N N . ALA A 1 89 ? 6.163 -14.763 22.392 1.00 37.38 89 ALA A N 1
ATOM 700 C CA . ALA A 1 89 ? 6.523 -13.382 22.674 1.00 37.38 89 ALA A CA 1
ATOM 701 C C . ALA A 1 89 ? 7.279 -12.814 21.464 1.00 37.38 89 ALA A C 1
ATOM 703 O O . ALA A 1 89 ? 8.413 -13.201 21.157 1.00 37.38 89 ALA A O 1
ATOM 704 N N . SER A 1 90 ? 6.632 -11.896 20.748 1.00 42.09 90 SER A N 1
ATOM 705 C CA . SER A 1 90 ? 7.211 -11.121 19.654 1.00 42.09 90 SER A CA 1
ATOM 706 C C . SER A 1 90 ? 8.413 -10.329 20.167 1.00 42.09 90 SER A C 1
ATOM 708 O O . SER A 1 90 ? 8.278 -9.260 20.755 1.00 42.09 90 SER A O 1
ATOM 710 N N . THR A 1 91 ? 9.602 -10.889 19.969 1.00 39.56 91 THR A N 1
ATOM 711 C CA . THR A 1 91 ? 10.862 -10.312 20.427 1.00 39.56 91 THR A CA 1
ATOM 712 C C . THR A 1 91 ? 11.249 -9.153 19.506 1.00 39.56 91 THR A C 1
ATOM 714 O O . THR A 1 91 ? 11.928 -9.356 18.500 1.00 39.56 91 THR A O 1
ATOM 717 N N . SER A 1 92 ? 10.838 -7.927 19.834 1.00 47.06 92 SER A N 1
ATOM 718 C CA . SER A 1 92 ? 11.549 -6.734 19.371 1.00 47.06 92 SER A CA 1
ATOM 719 C C . SER A 1 92 ? 12.841 -6.635 20.191 1.00 47.06 92 SER A C 1
ATOM 721 O O . SER A 1 92 ? 12.843 -6.514 21.412 1.00 47.06 92 SER A O 1
ATOM 723 N N . SER A 1 93 ? 13.991 -6.776 19.532 1.00 48.81 93 SER A N 1
ATOM 724 C CA . SER A 1 93 ? 15.323 -6.858 20.157 1.00 48.81 93 SER A CA 1
ATOM 725 C C . SER A 1 93 ? 15.853 -5.519 20.700 1.00 48.81 93 SER A C 1
ATOM 727 O O . SER A 1 93 ? 17.057 -5.357 20.894 1.00 48.81 93 SER A O 1
ATOM 729 N N . SER A 1 94 ? 14.970 -4.555 20.940 1.00 50.25 94 SER A N 1
ATOM 730 C CA . SER A 1 94 ? 15.291 -3.154 21.208 1.00 50.25 94 SER A CA 1
ATOM 731 C C . SER A 1 94 ? 14.857 -2.775 22.625 1.00 50.25 94 SER A C 1
ATOM 733 O O . SER A 1 94 ? 13.990 -1.927 22.786 1.00 50.25 94 SER A O 1
ATOM 735 N N . GLY A 1 95 ? 15.399 -3.419 23.667 1.00 49.59 95 GLY A N 1
ATOM 736 C CA . GLY A 1 95 ? 15.011 -3.029 25.033 1.00 49.59 95 GLY A CA 1
ATOM 737 C C . GLY A 1 95 ? 15.259 -4.003 26.180 1.00 49.59 95 GLY A C 1
ATOM 738 O O . GLY A 1 95 ? 14.568 -3.915 27.182 1.00 49.59 95 GLY A O 1
ATOM 739 N N . ARG A 1 96 ? 16.243 -4.908 26.106 1.00 51.22 96 ARG A N 1
ATOM 740 C CA . ARG A 1 96 ? 16.535 -5.843 27.220 1.00 51.22 96 ARG A CA 1
ATOM 741 C C . ARG A 1 96 ? 17.125 -5.193 28.487 1.00 51.22 96 ARG A C 1
ATOM 743 O O . ARG A 1 96 ? 17.523 -5.903 29.403 1.00 51.22 96 ARG A O 1
ATOM 750 N N . GLY A 1 97 ? 17.230 -3.867 28.542 1.00 55.12 97 GLY A N 1
ATOM 751 C CA . GLY A 1 97 ? 17.639 -3.136 29.738 1.00 55.12 97 GLY A CA 1
ATOM 752 C C . GLY A 1 97 ? 16.438 -2.421 30.344 1.00 55.12 97 GLY A C 1
ATOM 753 O O . GLY A 1 97 ? 16.006 -1.414 29.793 1.00 55.12 97 GLY A O 1
ATOM 754 N N . GLY A 1 98 ? 15.927 -2.918 31.472 1.00 62.22 98 GLY A N 1
ATOM 755 C CA . GLY A 1 98 ? 14.949 -2.192 32.285 1.00 62.22 98 GLY A CA 1
ATOM 756 C C . GLY A 1 98 ? 13.541 -2.780 32.372 1.00 62.22 98 GLY A C 1
ATOM 757 O O . GLY A 1 98 ? 12.641 -2.040 32.745 1.00 62.22 98 GLY A O 1
ATOM 758 N N . GLU A 1 99 ? 13.327 -4.073 32.103 1.00 64.62 99 GLU A N 1
ATOM 759 C CA . GLU A 1 99 ? 12.033 -4.739 32.382 1.00 64.62 99 GLU A CA 1
ATOM 760 C C . GLU A 1 99 ? 11.563 -4.531 33.838 1.00 64.62 99 GLU A C 1
ATOM 762 O O . GLU A 1 99 ? 10.371 -4.447 34.099 1.00 64.62 99 GLU A O 1
ATOM 767 N N . GLU A 1 100 ? 12.495 -4.343 34.779 1.00 74.75 100 GLU A N 1
ATOM 768 C CA . GLU A 1 100 ? 12.201 -3.990 36.177 1.00 74.75 100 GLU A CA 1
ATOM 769 C C . GLU A 1 100 ? 11.592 -2.582 36.350 1.00 74.75 100 GLU A C 1
ATOM 771 O O . GLU A 1 100 ? 10.907 -2.318 37.337 1.00 74.75 100 GLU A O 1
ATOM 776 N N . PHE A 1 101 ? 11.824 -1.671 35.399 1.00 78.50 101 PHE A N 1
ATOM 777 C CA . PHE A 1 101 ? 11.395 -0.267 35.451 1.00 78.50 101 PHE A CA 1
ATOM 778 C C . PHE A 1 101 ? 10.233 0.060 34.504 1.00 78.50 101 PHE A C 1
ATOM 780 O O . PHE A 1 101 ? 9.625 1.124 34.638 1.00 78.50 101 PHE A O 1
ATOM 787 N N . TYR A 1 102 ? 9.903 -0.829 33.563 1.00 77.12 102 TYR A N 1
ATOM 788 C CA . TYR A 1 102 ? 8.835 -0.615 32.588 1.00 77.12 102 TYR A CA 1
ATOM 789 C C . TYR A 1 102 ? 7.730 -1.650 32.752 1.00 77.12 102 TYR A C 1
ATOM 791 O O . TYR A 1 102 ? 7.961 -2.854 32.728 1.00 77.12 102 TYR A O 1
ATOM 799 N N . LYS A 1 103 ? 6.492 -1.167 32.862 1.00 80.25 103 LYS A N 1
ATOM 800 C CA . LYS A 1 103 ? 5.322 -2.037 32.738 1.00 80.25 103 LYS A CA 1
ATOM 801 C C . LYS A 1 103 ? 5.209 -2.496 31.278 1.00 80.25 103 LYS A C 1
ATOM 803 O O . LYS A 1 103 ? 5.464 -1.676 30.390 1.00 80.25 103 LYS A O 1
ATOM 808 N N . PRO A 1 104 ? 4.818 -3.757 31.016 1.00 77.94 104 PRO A N 1
ATOM 809 C CA . PRO A 1 104 ? 4.511 -4.187 29.657 1.00 77.94 104 PRO A CA 1
ATOM 810 C C . PRO A 1 104 ? 3.419 -3.285 29.068 1.00 77.94 104 PRO A C 1
ATOM 812 O O . PRO A 1 104 ? 2.574 -2.761 29.805 1.00 77.94 104 PRO A O 1
ATOM 815 N N . ALA A 1 105 ? 3.457 -3.064 27.752 1.00 77.44 105 ALA A N 1
ATOM 816 C CA . ALA A 1 105 ? 2.430 -2.265 27.100 1.00 77.44 105 ALA A CA 1
ATOM 817 C C . ALA A 1 105 ? 1.061 -2.951 27.278 1.00 77.44 105 ALA A C 1
ATOM 819 O O . ALA A 1 105 ? 0.981 -4.178 27.228 1.00 77.44 105 ALA A O 1
ATOM 820 N N . PRO A 1 106 ?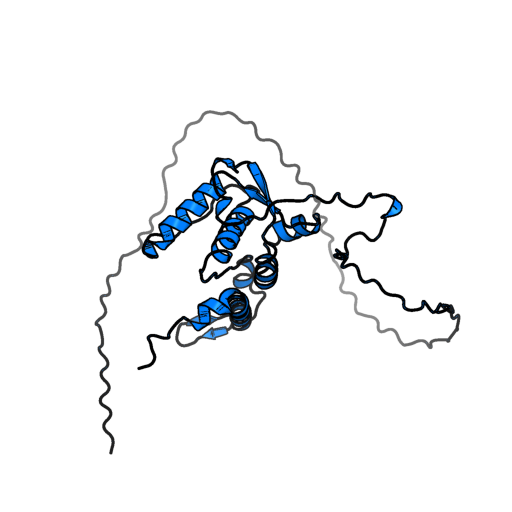 -0.011 -2.185 27.540 1.00 80.62 106 PRO A N 1
ATOM 821 C CA . PRO A 1 106 ? -1.329 -2.764 27.741 1.00 80.62 106 PRO A CA 1
ATOM 822 C C . PRO A 1 106 ? -1.831 -3.413 26.450 1.00 80.62 106 PRO A C 1
ATOM 824 O O . PRO A 1 106 ? -1.656 -2.863 25.357 1.00 80.62 106 PRO A O 1
ATOM 827 N N . ASP A 1 107 ? -2.514 -4.545 26.589 1.00 82.75 107 ASP A N 1
ATOM 828 C CA . ASP A 1 107 ? -3.161 -5.206 25.463 1.00 82.75 107 ASP A CA 1
ATOM 829 C C . ASP A 1 107 ? -4.380 -4.396 25.013 1.00 82.75 107 ASP A C 1
ATOM 831 O O . ASP A 1 107 ? -5.407 -4.326 25.690 1.00 82.75 107 ASP A O 1
ATOM 835 N N . VAL A 1 108 ? -4.261 -3.762 23.845 1.00 85.25 108 VAL A N 1
ATOM 836 C CA . VAL A 1 108 ? -5.361 -3.033 23.208 1.00 85.25 108 VAL A CA 1
ATOM 837 C C . VAL A 1 108 ? -6.002 -3.937 22.163 1.00 85.25 108 VAL A C 1
ATOM 839 O O . VAL A 1 108 ? -5.410 -4.214 21.117 1.00 85.25 108 VAL A O 1
ATOM 842 N N . ILE A 1 109 ? -7.225 -4.382 22.445 1.00 88.69 109 ILE A N 1
ATOM 843 C CA . ILE A 1 109 ? -8.039 -5.158 21.506 1.00 88.69 109 ILE A CA 1
ATOM 844 C C . ILE A 1 109 ? -8.703 -4.178 20.536 1.00 88.69 109 ILE A C 1
ATOM 846 O O . ILE A 1 109 ? -9.472 -3.310 20.948 1.00 88.69 109 ILE A O 1
ATOM 850 N N . LEU A 1 110 ? -8.385 -4.306 19.250 1.00 92.19 110 LEU A N 1
ATOM 851 C CA . LEU A 1 110 ? -8.902 -3.458 18.179 1.00 92.19 110 LEU A CA 1
ATOM 852 C C . LEU A 1 110 ? -9.640 -4.308 17.148 1.00 92.19 110 LEU A C 1
ATOM 854 O O . LEU A 1 110 ? -9.322 -5.478 16.949 1.00 92.19 110 LEU A O 1
ATOM 858 N N . ASN A 1 111 ? -10.605 -3.693 16.470 1.00 94.69 111 ASN A N 1
ATOM 859 C CA . ASN A 1 111 ? -11.298 -4.325 15.354 1.00 94.69 111 ASN A CA 1
ATOM 860 C C . ASN A 1 111 ? -10.424 -4.307 14.094 1.00 94.69 111 ASN A C 1
ATOM 862 O O . ASN A 1 111 ? -9.639 -3.378 13.881 1.00 94.69 111 ASN A O 1
ATOM 866 N N . ASP A 1 112 ? -10.609 -5.305 13.236 1.00 96.38 112 ASP A N 1
ATOM 867 C CA . ASP A 1 112 ? -9.870 -5.442 11.983 1.00 96.38 112 ASP A CA 1
ATOM 868 C C . ASP A 1 112 ? -10.339 -4.436 10.916 1.00 96.38 112 ASP A C 1
ATOM 870 O O . ASP A 1 112 ? -11.527 -4.154 10.751 1.00 96.38 112 ASP A O 1
ATOM 874 N N . MET A 1 113 ? -9.387 -3.903 10.151 1.00 96.19 113 MET A N 1
ATOM 875 C CA . MET A 1 113 ? -9.598 -2.919 9.087 1.00 96.19 113 MET A CA 1
ATOM 876 C C . MET A 1 113 ? -10.016 -3.607 7.779 1.00 96.19 113 MET A C 1
ATOM 878 O O . MET A 1 113 ? -9.255 -3.663 6.807 1.00 96.19 113 MET A O 1
ATOM 882 N N . PHE A 1 114 ? -11.229 -4.152 7.763 1.00 96.75 114 PHE A N 1
ATOM 883 C CA . PHE A 1 114 ? -11.871 -4.696 6.564 1.00 96.75 114 PHE A CA 1
ATOM 884 C C . PHE A 1 114 ? -12.476 -3.590 5.674 1.00 96.75 114 PHE A C 1
ATOM 886 O O . PHE A 1 114 ? -12.632 -2.454 6.123 1.00 96.75 114 PHE A O 1
ATOM 893 N N . PRO A 1 115 ? -12.835 -3.884 4.406 1.00 95.81 115 PRO A N 1
ATOM 894 C CA . PRO A 1 115 ? -13.417 -2.902 3.484 1.00 95.81 115 PRO A CA 1
ATOM 895 C C . PRO A 1 115 ? -14.649 -2.152 4.013 1.00 95.81 115 PRO A C 1
ATOM 897 O O . PRO A 1 115 ? -14.808 -0.969 3.728 1.00 95.81 115 PRO A O 1
ATOM 900 N N . GLU A 1 116 ? -15.482 -2.813 4.816 1.00 95.62 116 GLU A N 1
ATOM 901 C CA . GLU A 1 116 ? -16.723 -2.263 5.392 1.00 95.62 116 GLU A CA 1
ATOM 902 C C . GLU A 1 116 ? -16.475 -1.124 6.387 1.00 95.62 116 GLU A C 1
ATOM 904 O O . GLU A 1 116 ? -17.346 -0.299 6.649 1.00 95.62 116 GLU A O 1
ATOM 909 N N . VAL A 1 117 ? -15.262 -1.051 6.933 1.00 96.12 117 VAL A N 1
ATOM 910 C CA . VAL A 1 117 ? -14.897 -0.065 7.947 1.00 96.12 117 VAL A CA 1
ATOM 911 C C . VAL A 1 117 ? -14.767 1.345 7.361 1.00 96.12 117 VAL A C 1
ATOM 913 O O . VAL A 1 117 ? -14.916 2.319 8.098 1.00 96.12 117 VAL A O 1
ATOM 916 N N . PHE A 1 118 ? -14.515 1.491 6.057 1.00 96.06 118 PHE A N 1
ATOM 917 C CA . PHE A 1 118 ? -14.265 2.783 5.406 1.00 96.06 118 PHE A CA 1
ATOM 918 C C . PHE A 1 118 ? -15.555 3.586 5.147 1.00 96.06 118 PHE A C 1
ATOM 920 O O . PHE A 1 118 ? -15.869 3.948 4.015 1.00 96.06 118 PHE A O 1
ATOM 927 N N . THR A 1 119 ? -16.288 3.910 6.212 1.00 96.81 119 THR A N 1
ATOM 928 C CA . THR A 1 119 ? -17.485 4.762 6.207 1.00 96.81 119 THR A CA 1
ATOM 929 C C . THR A 1 119 ? -17.246 6.054 6.989 1.00 96.81 119 THR A C 1
ATOM 931 O O . THR A 1 119 ? -16.356 6.138 7.838 1.00 96.81 119 THR A O 1
ATOM 934 N N . ASN A 1 120 ? -18.061 7.082 6.725 1.00 96.88 120 ASN A N 1
ATOM 935 C CA . ASN A 1 120 ? -17.958 8.376 7.416 1.00 96.88 120 ASN A CA 1
ATOM 936 C C . ASN A 1 120 ? -18.148 8.245 8.946 1.00 96.88 120 ASN A C 1
ATOM 938 O O . ASN A 1 120 ? -17.573 9.018 9.704 1.00 96.88 120 ASN A O 1
ATOM 942 N N . GLU A 1 121 ? -18.902 7.244 9.410 1.00 97.00 121 GLU A N 1
ATOM 943 C CA . GLU A 1 121 ? -19.167 6.976 10.836 1.00 97.00 121 GLU A CA 1
ATOM 944 C C . GLU A 1 121 ? -17.940 6.470 11.608 1.00 97.00 121 GLU A C 1
ATOM 946 O O . GLU A 1 121 ? -17.881 6.540 12.840 1.00 97.00 121 GLU A O 1
ATOM 951 N N . ASN A 1 122 ? -16.957 5.930 10.889 1.00 97.06 122 ASN A N 1
ATOM 952 C CA . ASN A 1 122 ? -15.744 5.353 11.460 1.00 97.06 122 ASN A CA 1
ATOM 953 C C . ASN A 1 122 ? -14.536 6.287 11.357 1.00 97.06 122 ASN A C 1
ATOM 955 O O . ASN A 1 122 ? -13.437 5.932 11.789 1.00 97.06 122 ASN A O 1
ATOM 959 N N . VAL A 1 123 ? -14.729 7.499 10.834 1.00 97.50 123 VAL A N 1
ATOM 960 C CA . VAL A 1 123 ? -13.689 8.526 10.790 1.00 97.50 123 VAL A CA 1
ATOM 961 C C . VAL A 1 123 ? -13.255 8.883 12.215 1.00 97.50 123 VAL A C 1
ATOM 963 O O . VAL A 1 123 ? -14.070 9.159 13.088 1.00 97.50 123 VAL A O 1
ATOM 966 N N . GLY A 1 124 ? -11.944 8.859 12.454 1.00 97.50 124 GLY A N 1
ATOM 967 C CA . GLY A 1 124 ? -11.323 9.113 13.754 1.00 97.50 124 GLY A CA 1
ATOM 968 C C . GLY A 1 124 ? -11.138 7.871 14.631 1.00 97.50 124 GLY A C 1
ATOM 969 O O . GLY A 1 124 ? -10.444 7.958 15.642 1.00 97.50 124 GLY A O 1
ATOM 970 N N . LYS A 1 125 ? -11.685 6.710 14.247 1.00 96.88 125 LYS A N 1
ATOM 971 C CA . LYS A 1 125 ? -11.505 5.450 14.986 1.00 96.88 125 LYS A CA 1
ATOM 972 C C . LYS A 1 125 ? -10.251 4.700 14.523 1.00 96.88 125 LYS A C 1
ATOM 974 O O . LYS A 1 125 ? -9.809 4.835 13.378 1.00 96.88 125 LYS A O 1
ATOM 979 N N . ILE A 1 126 ? -9.676 3.914 15.432 1.00 95.81 126 ILE A N 1
ATOM 980 C CA . ILE A 1 126 ? -8.470 3.108 15.202 1.00 95.81 126 ILE A CA 1
ATOM 981 C C . ILE A 1 126 ? -8.880 1.676 14.868 1.00 95.81 126 ILE A C 1
ATOM 983 O O . ILE A 1 126 ? -9.706 1.092 15.566 1.00 95.81 126 ILE A O 1
ATOM 987 N N . TYR A 1 127 ? -8.255 1.110 13.840 1.00 96.75 127 TYR A N 1
ATOM 988 C CA . TYR A 1 127 ? -8.433 -0.279 13.437 1.00 96.75 127 TYR A CA 1
ATOM 989 C C . TYR A 1 127 ? -7.083 -0.958 13.241 1.00 96.75 127 TYR A C 1
ATOM 991 O O . TYR A 1 127 ? -6.099 -0.330 12.838 1.00 96.75 127 TYR A O 1
ATOM 999 N N . GLN A 1 128 ? -7.043 -2.253 13.520 1.00 95.56 128 GLN A N 1
ATO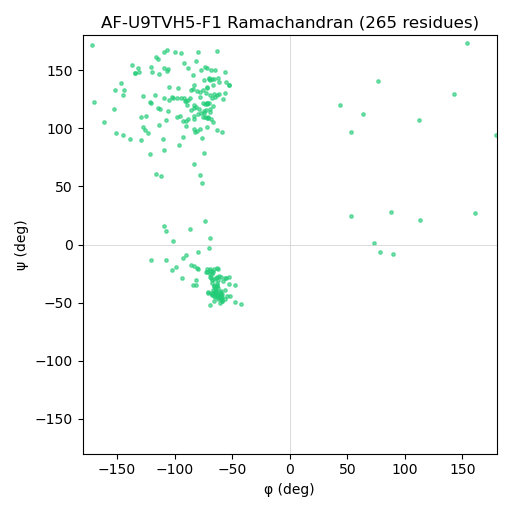M 1000 C CA . GLN A 1 128 ? -5.879 -3.098 13.311 1.00 95.56 128 GLN A CA 1
ATOM 1001 C C . GLN A 1 128 ? -5.830 -3.591 11.861 1.00 95.56 128 GLN A C 1
ATOM 1003 O O . GLN A 1 128 ? -6.855 -3.841 11.235 1.00 95.56 128 GLN A O 1
ATOM 1008 N N . ILE A 1 129 ? -4.631 -3.740 11.298 1.00 95.56 129 ILE A N 1
ATOM 1009 C CA . ILE A 1 129 ? -4.467 -4.405 10.001 1.00 95.56 129 ILE A CA 1
ATOM 1010 C C . ILE A 1 129 ? -4.878 -5.877 10.164 1.00 95.56 129 ILE A C 1
ATOM 1012 O O . ILE A 1 129 ? -4.306 -6.545 11.030 1.00 95.56 129 ILE A O 1
ATOM 1016 N N . PRO A 1 130 ? -5.798 -6.406 9.333 1.00 95.81 130 PRO A N 1
ATOM 1017 C CA . PRO A 1 130 ? -6.285 -7.770 9.482 1.00 95.81 130 PRO A CA 1
ATOM 1018 C C . PRO A 1 130 ? -5.141 -8.783 9.486 1.00 95.81 130 PRO A C 1
ATOM 1020 O O . PRO A 1 130 ? -4.199 -8.691 8.688 1.00 95.81 130 PRO A O 1
ATOM 1023 N N . LYS A 1 131 ? -5.243 -9.796 10.352 1.00 93.31 131 LYS A N 1
ATOM 1024 C CA . LYS A 1 131 ? -4.207 -10.832 10.524 1.00 93.31 131 LYS A CA 1
ATOM 1025 C C . LYS A 1 131 ? -3.862 -11.560 9.221 1.00 93.31 131 LYS A C 1
ATOM 1027 O O . LYS A 1 131 ? -2.717 -11.962 9.032 1.00 93.31 131 LYS A O 1
ATOM 1032 N N . GLU A 1 132 ? -4.822 -11.662 8.306 1.00 93.12 132 GLU A N 1
ATOM 1033 C CA . GLU A 1 132 ? -4.663 -12.250 6.971 1.00 93.12 132 GLU A CA 1
ATOM 1034 C C . GLU A 1 132 ? -3.773 -11.414 6.036 1.00 93.12 132 GLU A C 1
ATOM 1036 O O . GLU A 1 132 ? -3.103 -11.944 5.148 1.00 93.12 132 GLU A O 1
ATOM 1041 N N . VAL A 1 133 ? -3.741 -10.094 6.234 1.00 95.00 133 VAL A N 1
ATOM 1042 C CA . VAL A 1 133 ? -3.026 -9.147 5.370 1.00 95.00 133 VAL A CA 1
ATOM 1043 C C . VAL A 1 133 ? -1.615 -8.862 5.893 1.00 95.00 133 VAL A C 1
ATOM 1045 O O . VAL A 1 133 ? -0.693 -8.645 5.106 1.00 95.00 133 VAL A O 1
ATOM 1048 N N . ILE A 1 134 ? -1.393 -8.950 7.209 1.00 93.81 134 ILE A N 1
ATOM 1049 C CA . ILE A 1 134 ? -0.065 -8.812 7.834 1.00 93.81 134 ILE A CA 1
ATOM 1050 C C . ILE A 1 134 ? 1.035 -9.648 7.140 1.00 93.81 134 ILE A C 1
ATOM 1052 O O . ILE A 1 134 ? 2.087 -9.078 6.834 1.00 93.81 134 ILE A O 1
ATOM 1056 N N . PRO A 1 135 ? 0.871 -10.958 6.849 1.00 94.31 135 PRO A N 1
ATOM 1057 C CA . PRO A 1 135 ? 1.906 -11.726 6.153 1.00 94.31 135 PRO A CA 1
ATOM 1058 C C . PRO A 1 135 ? 2.173 -11.203 4.733 1.00 94.31 135 PRO A C 1
ATOM 1060 O O . PRO A 1 135 ? 3.329 -11.170 4.312 1.00 94.31 135 PRO A O 1
ATOM 1063 N N . LYS A 1 136 ? 1.150 -10.709 4.021 1.00 95.62 136 LYS A N 1
ATOM 1064 C CA . LYS A 1 136 ? 1.312 -10.086 2.694 1.00 95.62 136 LYS A CA 1
ATOM 1065 C C . LYS A 1 136 ? 2.143 -8.801 2.785 1.00 95.62 136 LYS A C 1
ATOM 1067 O O . LYS A 1 136 ? 3.053 -8.593 1.982 1.00 95.62 136 LYS A O 1
ATOM 1072 N N . PHE A 1 137 ? 1.909 -7.976 3.807 1.00 95.00 137 PHE A N 1
ATOM 1073 C CA . PHE A 1 137 ? 2.740 -6.798 4.069 1.00 95.00 137 PHE A CA 1
ATOM 1074 C C . PHE A 1 137 ? 4.162 -7.143 4.508 1.00 95.00 137 PHE A C 1
ATOM 1076 O O . PHE A 1 137 ? 5.079 -6.403 4.168 1.00 95.00 137 PHE A O 1
ATOM 1083 N N . LYS A 1 138 ? 4.397 -8.265 5.198 1.00 92.88 138 LYS A N 1
ATOM 1084 C CA . LYS A 1 138 ? 5.767 -8.731 5.477 1.00 92.88 138 LYS A CA 1
ATOM 1085 C C . LYS A 1 138 ? 6.525 -9.056 4.185 1.00 92.88 138 LYS A C 1
ATOM 1087 O O . LYS A 1 138 ? 7.707 -8.736 4.090 1.00 92.88 138 LYS A O 1
ATOM 1092 N N . VAL A 1 139 ? 5.845 -9.619 3.181 1.00 95.31 139 VAL A N 1
ATOM 1093 C CA . VAL A 1 139 ? 6.433 -9.899 1.858 1.00 95.31 139 VAL A CA 1
ATOM 1094 C C . VAL A 1 139 ? 6.728 -8.608 1.092 1.00 95.31 139 VAL A C 1
ATOM 1096 O O . VAL A 1 139 ? 7.861 -8.415 0.649 1.00 95.31 139 VAL A O 1
ATOM 1099 N N . PHE A 1 140 ? 5.756 -7.699 0.953 1.00 94.44 140 PHE A N 1
ATOM 1100 C CA . PHE A 1 140 ? 5.992 -6.427 0.253 1.00 94.44 140 PHE A CA 1
ATOM 1101 C C . PHE A 1 140 ? 6.862 -5.429 1.028 1.00 94.44 140 PHE A C 1
ATOM 1103 O O . PHE A 1 140 ? 7.497 -4.576 0.407 1.00 94.44 140 PHE A O 1
ATOM 1110 N N . LYS A 1 141 ? 6.955 -5.597 2.351 1.00 92.69 141 LYS A N 1
ATOM 1111 C CA . LYS A 1 141 ? 7.518 -4.689 3.362 1.00 92.69 141 LYS A CA 1
ATOM 1112 C C . LYS A 1 141 ? 6.585 -3.523 3.704 1.00 92.69 141 LYS A C 1
ATOM 1114 O O . LYS A 1 141 ? 5.962 -2.911 2.838 1.00 92.69 141 LYS A O 1
ATOM 1119 N N . PHE A 1 142 ? 6.538 -3.181 4.989 1.00 93.06 142 PHE A N 1
ATOM 1120 C CA . PHE A 1 142 ? 5.912 -1.949 5.465 1.00 93.06 142 PHE A CA 1
ATOM 1121 C C . PHE A 1 142 ? 6.768 -0.727 5.089 1.00 93.06 142 PHE A C 1
ATOM 1123 O O . PHE A 1 142 ? 7.994 -0.848 5.004 1.00 93.06 142 PHE A O 1
ATOM 1130 N N . PRO A 1 143 ? 6.172 0.467 4.911 1.00 93.00 143 PRO A N 1
ATOM 1131 C CA . PRO A 1 143 ? 6.934 1.707 4.800 1.00 93.00 143 PRO A CA 1
ATOM 1132 C C . PRO A 1 143 ? 7.828 1.920 6.026 1.00 93.00 143 PRO A C 1
ATOM 1134 O O . PRO A 1 143 ? 7.329 1.897 7.145 1.00 93.00 143 PRO A O 1
ATOM 1137 N N . MET A 1 144 ? 9.117 2.212 5.824 1.00 87.06 144 MET A N 1
ATOM 1138 C CA . MET A 1 144 ? 10.110 2.433 6.895 1.00 87.06 144 MET A CA 1
ATOM 1139 C C . MET A 1 144 ? 9.664 3.371 8.028 1.00 87.06 144 MET A C 1
ATOM 1141 O O . MET A 1 144 ? 10.084 3.189 9.167 1.00 87.06 144 MET A O 1
ATOM 1145 N N . SER A 1 145 ? 8.873 4.408 7.734 1.00 86.56 145 SER A N 1
ATOM 1146 C CA . SER A 1 145 ? 8.365 5.308 8.777 1.00 86.56 145 SER A CA 1
ATOM 1147 C C . SER A 1 145 ? 7.374 4.594 9.697 1.00 86.56 145 SER A C 1
ATOM 1149 O O . SER A 1 145 ? 7.474 4.709 10.909 1.00 86.56 145 SER A O 1
ATOM 1151 N N . LEU A 1 146 ? 6.469 3.805 9.114 1.00 90.94 146 LEU A N 1
ATOM 1152 C CA . LEU A 1 146 ? 5.420 3.092 9.839 1.00 90.94 146 LEU A CA 1
ATOM 1153 C C . LEU A 1 146 ? 5.929 1.799 10.465 1.00 90.94 146 LEU A C 1
ATOM 1155 O O . LEU A 1 146 ? 5.432 1.411 11.510 1.00 90.94 146 LEU A O 1
ATOM 1159 N N . SER A 1 147 ? 6.927 1.140 9.868 1.00 89.69 147 SER A N 1
ATOM 1160 C CA . SER A 1 147 ? 7.492 -0.085 10.437 1.00 89.69 147 SER A CA 1
ATOM 1161 C C . SER A 1 147 ? 8.062 0.164 11.834 1.00 89.69 147 SER A C 1
ATOM 1163 O O . SER A 1 147 ? 7.789 -0.608 12.742 1.00 89.69 147 SER A O 1
ATOM 1165 N N . LYS A 1 148 ? 8.772 1.286 12.022 1.00 87.50 148 LYS A N 1
ATOM 1166 C CA . LYS A 1 148 ? 9.310 1.693 13.328 1.00 87.50 148 LYS A CA 1
ATOM 1167 C C . LYS A 1 148 ? 8.208 1.981 14.341 1.00 87.50 148 LYS A C 1
ATOM 1169 O O . LYS A 1 148 ? 8.344 1.617 15.498 1.00 87.50 148 LYS A O 1
ATOM 1174 N N . GLU A 1 149 ? 7.129 2.632 13.910 1.00 88.38 149 GLU A N 1
ATOM 1175 C CA . GLU A 1 149 ? 5.981 2.914 14.778 1.00 88.38 149 GLU A CA 1
ATOM 1176 C C . GLU A 1 149 ? 5.260 1.621 15.170 1.00 88.38 149 GLU A C 1
ATOM 1178 O O . GLU A 1 149 ? 4.938 1.422 16.335 1.00 88.38 149 GLU A O 1
ATOM 1183 N N . PHE A 1 150 ? 5.070 0.700 14.227 1.00 89.81 150 PHE A N 1
ATOM 1184 C CA . PHE A 1 150 ? 4.440 -0.593 14.482 1.00 89.81 150 PHE A CA 1
ATOM 1185 C C . PHE A 1 150 ? 5.269 -1.517 15.367 1.00 89.81 150 PHE A C 1
ATOM 1187 O O . PHE A 1 150 ? 4.682 -2.356 16.029 1.00 89.81 150 PHE A O 1
ATOM 1194 N N . GLU A 1 151 ? 6.593 -1.375 15.416 1.00 85.88 151 GLU A N 1
ATOM 1195 C CA . GLU A 1 151 ? 7.438 -2.128 16.353 1.00 85.88 151 GLU A CA 1
ATOM 1196 C C . GLU A 1 151 ? 7.237 -1.704 17.818 1.00 85.88 151 GLU A C 1
ATOM 1198 O O . GLU A 1 151 ? 7.530 -2.489 18.719 1.00 85.88 151 GLU A O 1
ATOM 1203 N N . LEU A 1 152 ? 6.737 -0.485 18.064 1.00 83.62 152 LEU A N 1
ATOM 1204 C CA . LEU A 1 152 ? 6.455 0.022 19.413 1.00 83.62 152 LEU A CA 1
ATOM 1205 C C . LEU A 1 152 ? 5.135 -0.510 19.981 1.00 83.62 152 LEU A C 1
ATOM 1207 O O . LEU A 1 152 ? 4.937 -0.486 21.194 1.00 83.62 152 LEU A O 1
ATOM 1211 N N . PHE A 1 153 ? 4.228 -0.965 19.117 1.00 82.19 153 PHE A N 1
ATOM 1212 C CA . PHE A 1 153 ? 2.905 -1.445 19.496 1.00 82.19 153 PHE A CA 1
ATOM 1213 C C . PHE A 1 153 ? 2.780 -2.942 19.215 1.00 82.19 153 PHE A C 1
ATOM 1215 O O . PHE A 1 153 ? 3.298 -3.449 18.227 1.00 82.19 153 PHE A O 1
ATOM 1222 N N . HIS A 1 154 ? 2.020 -3.663 20.039 1.00 78.88 154 HIS A N 1
ATOM 1223 C CA . HIS A 1 154 ? 1.746 -5.083 19.787 1.00 78.88 154 HIS A CA 1
ATOM 1224 C C . HIS A 1 154 ? 0.979 -5.314 18.472 1.00 78.88 154 HIS A C 1
ATOM 1226 O O . HIS A 1 154 ? 1.170 -6.328 17.803 1.00 78.88 154 HIS A O 1
ATOM 1232 N N . ASN A 1 155 ? 0.145 -4.345 18.077 1.00 84.19 155 ASN A N 1
ATOM 1233 C CA . ASN A 1 155 ? -0.753 -4.435 16.932 1.00 84.19 155 ASN A CA 1
ATOM 1234 C C . ASN A 1 155 ? -0.459 -3.330 15.908 1.00 84.19 155 ASN A C 1
ATOM 1236 O O . ASN A 1 155 ? -0.575 -2.141 16.213 1.00 84.19 155 ASN A O 1
ATOM 1240 N N . SER A 1 156 ? -0.151 -3.708 14.661 1.00 92.12 156 SER A N 1
ATOM 1241 C CA . SER A 1 156 ? -0.042 -2.757 13.546 1.00 92.12 156 SER A CA 1
ATOM 1242 C C . SER A 1 156 ? -1.415 -2.158 13.242 1.00 92.12 156 SER A C 1
ATOM 1244 O O . SER A 1 156 ? -2.279 -2.833 12.684 1.00 92.12 156 SER A O 1
ATOM 1246 N N . SER A 1 157 ? -1.617 -0.901 13.629 1.00 93.75 157 SER A N 1
ATOM 1247 C CA . SER A 1 157 ? -2.940 -0.270 13.664 1.00 93.75 157 SER A CA 1
ATOM 1248 C C . SER A 1 157 ? -2.903 1.128 13.062 1.00 93.75 157 SER A C 1
ATOM 1250 O O . SER A 1 157 ? -1.894 1.823 13.158 1.00 93.75 157 SER A O 1
ATOM 1252 N N . LEU A 1 158 ? -3.997 1.554 12.433 1.00 95.94 158 LEU A N 1
ATOM 1253 C CA . LEU A 1 158 ? -4.121 2.860 11.789 1.00 95.94 158 LEU A CA 1
ATOM 1254 C C . LEU A 1 158 ? -5.475 3.499 12.091 1.00 95.94 158 LEU A C 1
ATOM 1256 O O . LEU A 1 158 ? -6.475 2.821 12.307 1.00 95.94 158 LEU A O 1
ATOM 1260 N N . VAL A 1 159 ? -5.510 4.829 12.037 1.00 96.56 159 VAL A N 1
ATOM 1261 C CA . VAL A 1 159 ? -6.744 5.616 12.150 1.00 96.56 159 VAL A CA 1
ATOM 1262 C C . VAL A 1 159 ? -7.411 5.734 10.782 1.00 96.56 159 VAL A C 1
ATOM 1264 O O . VAL A 1 159 ? -6.756 6.110 9.805 1.00 96.56 159 VAL A O 1
ATOM 1267 N N . VAL A 1 160 ? -8.716 5.489 10.710 1.00 97.81 160 VAL A N 1
ATOM 1268 C CA . VAL A 1 160 ? -9.522 5.798 9.520 1.00 97.81 160 VAL A CA 1
ATOM 1269 C C . VAL A 1 160 ? -9.761 7.302 9.476 1.00 97.81 160 VAL A C 1
ATOM 1271 O O . VAL A 1 160 ? -10.288 7.888 10.418 1.00 97.81 160 VAL A O 1
ATOM 1274 N N . ARG A 1 161 ? -9.340 7.957 8.395 1.00 97.31 161 ARG A N 1
ATOM 1275 C CA . ARG A 1 161 ? -9.507 9.403 8.200 1.00 97.31 161 ARG A CA 1
ATOM 1276 C C . ARG A 1 161 ? -10.542 9.677 7.120 1.00 97.31 161 ARG A C 1
ATOM 1278 O O . ARG A 1 161 ? -10.838 8.808 6.304 1.00 97.31 161 ARG A O 1
ATOM 1285 N N . GLN A 1 162 ? -11.002 10.922 7.057 1.00 97.44 162 GLN A N 1
ATOM 1286 C CA . GLN A 1 162 ? -11.865 11.389 5.975 1.00 97.44 162 GLN A CA 1
ATOM 1287 C C . GLN A 1 162 ? -11.237 11.123 4.593 1.00 97.44 162 GLN A C 1
ATOM 1289 O O . GLN A 1 162 ? -11.875 10.548 3.716 1.00 97.44 162 GLN A O 1
ATOM 1294 N N . SER A 1 163 ? -9.940 11.410 4.444 1.00 97.19 163 SER A N 1
ATOM 1295 C CA . SER A 1 163 ? -9.187 11.121 3.218 1.00 97.19 163 SER A CA 1
ATOM 1296 C C . SER A 1 163 ? -9.064 9.628 2.907 1.00 97.19 163 SER A C 1
ATOM 1298 O O . SER A 1 163 ? -8.965 9.260 1.740 1.00 97.19 163 SER A O 1
ATOM 1300 N N . SER A 1 164 ? -9.082 8.756 3.922 1.00 97.62 164 SER A N 1
ATOM 1301 C CA . SER A 1 164 ? -9.108 7.304 3.726 1.00 97.62 164 SER A CA 1
ATOM 1302 C C . SER A 1 164 ? -10.421 6.882 3.076 1.00 97.62 164 SER A C 1
ATOM 1304 O O . SER A 1 164 ? -10.400 6.171 2.080 1.00 97.62 164 SER A O 1
ATOM 1306 N N . VAL A 1 165 ? -11.553 7.363 3.600 1.00 97.88 165 VAL A N 1
ATOM 1307 C CA . VAL A 1 165 ? -12.888 7.068 3.055 1.00 97.88 165 VAL A CA 1
ATOM 1308 C C . VAL A 1 165 ? -13.014 7.578 1.617 1.00 97.88 165 VAL A C 1
ATOM 1310 O O . VAL A 1 165 ? -13.470 6.849 0.741 1.00 97.88 165 VAL A O 1
ATOM 1313 N N . GLU A 1 166 ? -12.562 8.803 1.348 1.00 97.12 166 GLU A N 1
ATOM 1314 C CA . GLU A 1 166 ? -12.559 9.385 -0.001 1.00 97.12 166 GLU A CA 1
ATOM 1315 C C . GLU A 1 166 ? -11.681 8.597 -0.978 1.00 97.12 166 GLU A C 1
ATOM 1317 O O . GLU A 1 166 ? -12.109 8.300 -2.091 1.00 97.12 166 GLU A O 1
ATOM 1322 N N . LEU A 1 167 ? -10.478 8.196 -0.558 1.00 96.75 167 LEU A N 1
ATOM 1323 C CA . LEU A 1 167 ? -9.584 7.400 -1.395 1.00 96.75 167 LEU A CA 1
ATOM 1324 C C . LEU A 1 167 ? -10.178 6.026 -1.721 1.00 96.75 167 LEU A C 1
ATOM 1326 O O . LEU A 1 167 ? -10.047 5.560 -2.850 1.00 96.75 167 LEU A O 1
ATOM 1330 N N . ILE A 1 168 ? -10.837 5.379 -0.759 1.00 96.69 168 ILE A N 1
ATOM 1331 C CA . ILE A 1 168 ? -11.493 4.092 -0.997 1.00 96.69 168 ILE A CA 1
ATOM 1332 C C . ILE A 1 168 ? -12.662 4.229 -1.980 1.00 96.69 168 ILE A C 1
ATOM 1334 O O . ILE A 1 168 ? -12.780 3.399 -2.879 1.00 96.69 168 ILE A O 1
ATOM 1338 N N . LYS A 1 169 ? -13.466 5.296 -1.882 1.00 95.56 169 LYS A N 1
ATOM 1339 C CA . LYS A 1 169 ? -14.519 5.588 -2.872 1.00 95.56 169 LYS A CA 1
ATOM 1340 C C . LYS A 1 169 ? -13.943 5.760 -4.278 1.00 95.56 169 LYS A C 1
ATOM 1342 O O . LYS A 1 169 ? -14.431 5.135 -5.214 1.00 95.56 169 LYS A O 1
ATOM 1347 N N . LEU A 1 170 ? -12.846 6.512 -4.413 1.00 95.00 170 LEU A N 1
ATOM 1348 C CA . LEU A 1 170 ? -12.148 6.670 -5.695 1.00 95.00 170 LEU A CA 1
ATOM 1349 C C . LEU A 1 170 ? -11.652 5.331 -6.259 1.00 95.00 170 LEU A C 1
ATOM 1351 O O . LEU A 1 170 ? -11.739 5.097 -7.461 1.00 95.00 170 LEU A O 1
ATOM 1355 N N . LEU A 1 171 ? -11.141 4.436 -5.408 1.00 94.69 171 LEU A N 1
ATOM 1356 C CA . LEU A 1 171 ? -10.714 3.099 -5.829 1.00 94.69 171 LEU A CA 1
ATOM 1357 C C . LEU A 1 171 ? -11.891 2.235 -6.290 1.00 94.69 171 LEU A C 1
ATOM 1359 O O . LEU A 1 171 ? -11.769 1.492 -7.262 1.00 94.69 171 LEU A O 1
ATOM 1363 N N . GLU A 1 172 ? -13.027 2.323 -5.608 1.00 93.75 172 GLU A N 1
ATOM 1364 C CA . GLU A 1 172 ? -14.229 1.588 -5.982 1.00 93.75 172 GLU A CA 1
ATOM 1365 C C . GLU A 1 172 ? -14.778 2.050 -7.336 1.00 93.75 172 GLU A C 1
ATOM 1367 O O . GLU A 1 172 ? -15.011 1.218 -8.214 1.00 93.75 172 GLU A O 1
ATOM 1372 N N . GLU A 1 173 ? -14.859 3.360 -7.568 1.00 93.25 173 GLU A N 1
ATOM 1373 C CA . GLU A 1 173 ? -15.206 3.933 -8.875 1.00 93.25 173 GLU A CA 1
ATOM 1374 C C . GLU A 1 173 ? -14.209 3.497 -9.961 1.00 93.25 173 GLU A C 1
ATOM 1376 O O . GLU A 1 173 ? -14.600 3.073 -11.056 1.00 93.25 173 GLU A O 1
ATOM 1381 N N . ALA A 1 174 ? -12.914 3.501 -9.632 1.00 92.31 174 ALA A N 1
ATOM 1382 C CA . ALA A 1 174 ? -11.848 3.089 -10.536 1.00 92.31 174 ALA A CA 1
ATOM 1383 C C . ALA A 1 174 ? -11.942 1.617 -10.976 1.00 92.31 174 ALA A C 1
ATOM 1385 O O . ALA A 1 174 ? -11.398 1.263 -12.021 1.00 92.31 174 ALA A O 1
ATOM 1386 N N . SER A 1 175 ? -12.649 0.757 -10.239 1.00 89.81 175 SER A N 1
ATOM 1387 C CA . SER A 1 175 ? -12.857 -0.639 -10.650 1.00 89.81 175 SER A CA 1
ATOM 1388 C C . SER A 1 175 ? -13.730 -0.782 -11.904 1.00 89.81 175 SER A C 1
ATOM 1390 O O . SER A 1 175 ? -13.623 -1.778 -12.617 1.00 89.81 175 SER A O 1
ATOM 1392 N N . THR A 1 176 ? -14.560 0.224 -12.196 1.00 92.12 176 THR A N 1
ATOM 1393 C CA . THR A 1 176 ? -15.491 0.230 -13.339 1.00 92.12 176 THR A CA 1
ATOM 1394 C C . THR A 1 176 ? -14.993 1.068 -14.517 1.00 92.12 176 THR A C 1
ATOM 1396 O O . THR A 1 176 ? -15.415 0.875 -15.657 1.00 92.12 176 THR A O 1
ATOM 1399 N N . LEU A 1 177 ? -14.083 2.005 -14.251 1.00 91.56 177 LEU A N 1
ATOM 1400 C CA . LEU A 1 177 ? -13.574 2.971 -15.218 1.00 91.56 177 LEU A CA 1
ATOM 1401 C C . LEU A 1 177 ? -12.305 2.463 -15.929 1.00 91.56 177 LEU A C 1
ATOM 1403 O O . LEU A 1 177 ? -11.557 1.653 -15.379 1.00 91.56 177 LEU A O 1
ATOM 1407 N N . PRO A 1 178 ? -11.996 2.961 -17.141 1.00 90.31 178 PRO A N 1
ATOM 1408 C CA . PRO A 1 178 ? -10.764 2.605 -17.836 1.00 90.31 178 PRO A CA 1
ATOM 1409 C C . PRO A 1 178 ? -9.522 3.167 -17.129 1.00 90.31 178 PRO A C 1
ATOM 1411 O O . PRO A 1 178 ? -9.535 4.269 -16.577 1.00 90.31 178 PRO A O 1
ATOM 1414 N N . SER A 1 179 ? -8.399 2.455 -17.254 1.00 86.06 179 SER A N 1
ATOM 1415 C CA . SER A 1 179 ? -7.124 2.790 -16.596 1.00 86.06 179 SER A CA 1
ATOM 1416 C C . SER A 1 179 ? -6.603 4.202 -16.892 1.00 86.06 179 SER A C 1
ATOM 1418 O O . SER A 1 179 ? -5.946 4.812 -16.051 1.00 86.06 179 SER A O 1
ATOM 1420 N N . THR A 1 180 ? -6.916 4.766 -18.061 1.00 88.62 180 THR A N 1
ATOM 1421 C CA . THR A 1 180 ? -6.495 6.119 -18.456 1.00 88.62 180 THR A CA 1
ATOM 1422 C C . THR A 1 180 ? -7.062 7.216 -17.557 1.00 88.62 180 THR A C 1
ATOM 1424 O O . THR A 1 180 ? -6.411 8.255 -17.402 1.00 88.62 180 THR A O 1
ATOM 1427 N N . LYS A 1 181 ? -8.233 6.977 -16.951 1.00 86.94 181 LYS A N 1
ATOM 1428 C CA . LYS A 1 181 ? -8.916 7.901 -16.035 1.00 86.94 181 LYS A CA 1
ATOM 1429 C C . LYS A 1 181 ? -8.566 7.665 -14.560 1.00 86.94 181 LYS A C 1
ATOM 1431 O O . LYS A 1 181 ? -8.822 8.540 -13.742 1.00 86.94 181 LYS A O 1
ATOM 1436 N N . ASN A 1 182 ? -7.900 6.555 -14.238 1.00 89.75 182 ASN A N 1
ATOM 1437 C CA . ASN A 1 182 ? -7.667 6.104 -12.862 1.00 89.75 182 ASN A CA 1
ATOM 1438 C C . ASN A 1 182 ? -6.183 6.201 -12.483 1.00 89.75 182 ASN A C 1
ATOM 1440 O O . ASN A 1 182 ? -5.526 5.207 -12.170 1.00 89.75 182 ASN A O 1
ATOM 1444 N N . ARG A 1 183 ? -5.622 7.412 -12.561 1.00 91.94 183 ARG A N 1
ATOM 1445 C CA . ARG A 1 183 ? -4.241 7.707 -12.150 1.00 91.94 183 ARG A CA 1
ATOM 1446 C C . ARG A 1 183 ? -4.257 8.833 -11.135 1.00 91.94 183 ARG A C 1
ATOM 1448 O O . ARG A 1 183 ? -4.542 9.976 -11.481 1.00 91.94 183 ARG A O 1
ATOM 1455 N N . HIS A 1 184 ? -3.934 8.502 -9.892 1.00 93.00 184 HIS A N 1
ATOM 1456 C CA . HIS A 1 184 ? -4.023 9.432 -8.772 1.00 93.00 184 HIS A CA 1
ATOM 1457 C C . HIS A 1 184 ? -2.661 9.636 -8.115 1.00 93.00 184 HIS A C 1
ATOM 1459 O O . HIS A 1 184 ? -1.829 8.730 -8.070 1.00 93.00 184 HIS A O 1
ATOM 1465 N N . ILE A 1 185 ? -2.449 10.841 -7.589 1.00 95.31 185 ILE A N 1
ATOM 1466 C CA . ILE A 1 185 ? -1.253 11.213 -6.836 1.00 95.31 185 ILE A CA 1
ATOM 1467 C C . ILE A 1 185 ? -1.704 11.662 -5.450 1.00 95.31 185 ILE A C 1
ATOM 1469 O O . ILE A 1 185 ? -2.476 12.609 -5.319 1.00 95.31 185 ILE A O 1
ATOM 1473 N N . ILE A 1 186 ? -1.192 11.004 -4.411 1.00 96.06 186 ILE A N 1
ATOM 1474 C CA . ILE A 1 186 ? -1.401 11.428 -3.026 1.00 96.06 186 ILE A CA 1
ATOM 1475 C C . ILE A 1 186 ? -0.374 12.521 -2.710 1.00 96.06 186 ILE A C 1
ATOM 1477 O O . ILE A 1 186 ? 0.817 12.240 -2.569 1.00 96.06 186 ILE A O 1
ATOM 1481 N N . SER A 1 187 ? -0.832 13.766 -2.592 1.00 96.62 187 SER A N 1
ATOM 1482 C CA . SER A 1 187 ? 0.009 14.933 -2.294 1.00 96.62 187 SER A CA 1
ATOM 1483 C C . SER A 1 187 ? -0.346 15.566 -0.946 1.00 96.62 187 SER A C 1
ATOM 1485 O O . SER A 1 187 ? -1.408 15.316 -0.383 1.00 96.62 187 SER A O 1
ATOM 1487 N N . GLY A 1 188 ? 0.574 16.360 -0.399 1.00 96.38 188 GLY A N 1
ATOM 1488 C CA . GLY A 1 188 ? 0.408 17.063 0.872 1.00 96.38 188 GLY A CA 1
ATOM 1489 C C . GLY A 1 188 ? 1.741 17.356 1.570 1.00 96.38 188 GLY A C 1
ATOM 1490 O O . GLY A 1 188 ? 2.787 16.862 1.130 1.00 96.38 188 GLY A O 1
ATOM 1491 N N . PRO A 1 189 ? 1.728 18.113 2.680 1.00 97.31 189 PRO A N 1
ATOM 1492 C CA . PRO A 1 189 ? 2.929 18.465 3.437 1.00 97.31 189 PRO A CA 1
ATOM 1493 C C . PRO A 1 189 ? 3.635 17.240 4.048 1.00 97.31 189 PRO A C 1
ATOM 1495 O O . PRO A 1 189 ? 3.116 16.115 4.059 1.00 97.31 189 PRO A O 1
ATOM 1498 N N . LEU A 1 190 ? 4.871 17.429 4.514 1.00 94.94 190 LEU A N 1
ATOM 1499 C CA . LEU A 1 190 ? 5.632 16.386 5.209 1.00 94.94 190 LEU A CA 1
ATOM 1500 C C . LEU A 1 190 ? 4.908 15.972 6.503 1.00 94.94 190 LEU A C 1
ATOM 1502 O O . LEU A 1 190 ? 4.292 16.801 7.160 1.00 94.94 190 LEU A O 1
ATOM 1506 N N . GLY A 1 191 ? 4.953 14.686 6.857 1.00 92.19 191 GLY A N 1
ATOM 1507 C CA . GLY A 1 191 ? 4.374 14.190 8.113 1.00 92.19 191 GLY A CA 1
ATOM 1508 C C . GLY A 1 191 ? 2.849 14.006 8.131 1.00 92.19 191 GLY A C 1
ATOM 1509 O O . GLY A 1 191 ? 2.340 13.397 9.060 1.00 92.19 191 GLY A O 1
ATOM 1510 N N . ILE A 1 192 ? 2.107 14.407 7.090 1.00 95.25 192 ILE A N 1
ATOM 1511 C CA . ILE A 1 192 ? 0.629 14.283 7.062 1.00 95.25 192 ILE A CA 1
ATOM 1512 C C . ILE A 1 192 ? 0.103 12.833 6.934 1.00 95.25 192 ILE A C 1
ATOM 1514 O O . ILE A 1 192 ? -1.099 12.588 6.940 1.00 95.25 192 ILE A O 1
ATOM 1518 N N . GLY A 1 193 ? 0.991 11.842 6.802 1.00 94.62 193 GLY A N 1
ATOM 1519 C CA . GLY A 1 193 ? 0.604 10.428 6.735 1.00 94.62 193 GLY A CA 1
ATOM 1520 C C . GLY A 1 193 ? 0.275 9.901 5.334 1.00 94.62 193 GLY A C 1
ATOM 1521 O O . GLY A 1 193 ? -0.474 8.936 5.216 1.00 94.62 193 GLY A O 1
ATOM 1522 N N . LYS A 1 194 ? 0.859 10.472 4.270 1.00 96.00 194 LYS A N 1
ATOM 1523 C CA . LYS A 1 194 ? 0.689 9.992 2.879 1.00 96.00 194 LYS A CA 1
ATOM 1524 C C . LYS A 1 194 ? 0.984 8.494 2.719 1.00 96.00 194 LYS A C 1
ATOM 1526 O O . LYS A 1 194 ? 0.211 7.777 2.096 1.00 96.00 194 LYS A O 1
ATOM 1531 N N . SER A 1 195 ? 2.074 8.012 3.323 1.00 95.44 195 SER A N 1
ATOM 1532 C CA . SER A 1 195 ? 2.447 6.591 3.284 1.00 95.44 195 SER A CA 1
ATOM 1533 C C . SER A 1 195 ? 1.439 5.703 4.014 1.00 95.44 195 SER A C 1
ATOM 1535 O O . SER A 1 195 ? 1.164 4.601 3.553 1.00 95.44 195 SER A O 1
ATOM 1537 N N . ALA A 1 196 ? 0.862 6.187 5.121 1.00 96.19 196 ALA A N 1
ATOM 1538 C CA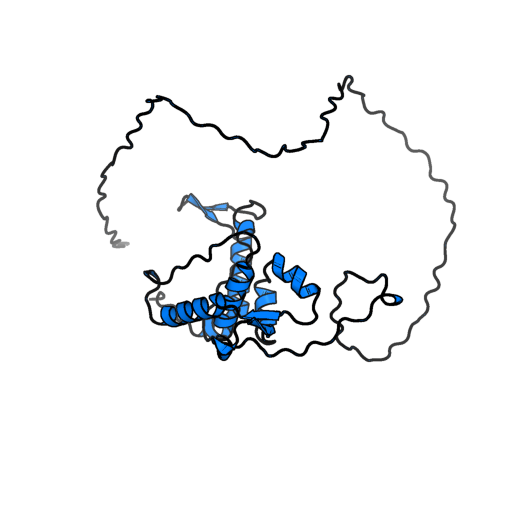 . ALA A 1 196 ? -0.184 5.471 5.852 1.00 96.19 196 ALA A CA 1
ATOM 1539 C C . ALA A 1 196 ? -1.476 5.394 5.034 1.00 96.19 196 ALA A C 1
ATOM 1541 O O . ALA A 1 196 ? -2.081 4.331 4.950 1.00 96.19 196 ALA A O 1
ATOM 1542 N N . LEU A 1 197 ? -1.842 6.490 4.364 1.00 97.12 197 LEU A N 1
ATOM 1543 C CA . LEU A 1 197 ? -2.998 6.542 3.475 1.00 97.12 197 LEU A CA 1
ATOM 1544 C C . LEU A 1 197 ? -2.845 5.580 2.283 1.00 97.12 197 LEU A C 1
ATOM 1546 O O . LEU A 1 197 ? -3.755 4.807 1.992 1.00 97.12 197 LEU A O 1
ATOM 1550 N N . LEU A 1 198 ? -1.671 5.557 1.638 1.00 96.88 198 LEU A N 1
ATOM 1551 C CA . LEU A 1 198 ? -1.374 4.585 0.581 1.00 96.88 198 LEU A CA 1
ATOM 1552 C C . LEU A 1 198 ? -1.437 3.143 1.105 1.00 96.88 198 LEU A C 1
ATOM 1554 O O . LEU A 1 198 ? -1.964 2.262 0.435 1.00 96.88 198 LEU A O 1
ATOM 1558 N N . MET A 1 199 ? -0.928 2.893 2.311 1.00 96.00 199 MET A N 1
ATOM 1559 C CA . MET A 1 199 ? -0.970 1.565 2.920 1.00 96.00 199 MET A CA 1
ATOM 1560 C C . MET A 1 199 ? -2.402 1.108 3.242 1.00 96.00 199 MET A C 1
ATOM 1562 O O . MET A 1 199 ? -2.707 -0.066 3.064 1.00 96.00 199 MET A O 1
ATOM 1566 N N . GLN A 1 200 ? -3.298 2.016 3.647 1.00 97.06 200 GLN A N 1
ATOM 1567 C CA . GLN A 1 200 ? -4.726 1.716 3.824 1.00 97.06 200 GLN A CA 1
ATOM 1568 C C . GLN A 1 200 ? -5.398 1.320 2.506 1.00 97.06 200 GLN A C 1
ATOM 1570 O O . GLN A 1 200 ? -6.129 0.333 2.472 1.00 97.06 200 GLN A O 1
ATOM 1575 N N . ALA A 1 201 ? -5.099 2.031 1.415 1.00 96.94 201 ALA A N 1
ATOM 1576 C CA . ALA A 1 201 ? -5.561 1.668 0.075 1.00 96.94 201 ALA A CA 1
ATOM 1577 C C . ALA A 1 201 ? -5.054 0.284 -0.363 1.00 96.94 201 ALA A C 1
ATOM 1579 O O . ALA A 1 201 ? -5.814 -0.520 -0.898 1.00 96.94 201 ALA A O 1
ATOM 1580 N N . VAL A 1 202 ? -3.783 -0.023 -0.091 1.00 97.12 202 VAL A N 1
ATOM 1581 C CA . VAL A 1 202 ? -3.193 -1.340 -0.372 1.00 97.12 202 VAL A CA 1
ATOM 1582 C C . VAL A 1 202 ? -3.862 -2.436 0.458 1.00 97.12 202 VAL A C 1
ATOM 1584 O O . VAL A 1 202 ? -4.194 -3.484 -0.089 1.00 97.12 202 VAL A O 1
ATOM 1587 N N . ASN A 1 203 ? -4.111 -2.192 1.748 1.00 97.06 203 ASN A N 1
ATOM 1588 C CA . ASN A 1 203 ? -4.839 -3.122 2.610 1.00 97.06 203 ASN A CA 1
ATOM 1589 C C . ASN A 1 203 ? -6.242 -3.408 2.056 1.00 97.06 203 ASN A C 1
ATOM 1591 O O . ASN A 1 203 ? -6.614 -4.564 1.891 1.00 97.06 203 ASN A O 1
ATOM 1595 N N . TYR A 1 204 ? -6.985 -2.359 1.695 1.00 96.88 204 TYR A N 1
ATOM 1596 C CA . TYR A 1 204 ? -8.300 -2.490 1.073 1.00 96.88 204 TYR A CA 1
ATOM 1597 C C . TYR A 1 204 ? -8.251 -3.334 -0.209 1.00 96.88 204 TYR A C 1
ATOM 1599 O O . TYR A 1 204 ? -9.042 -4.264 -0.369 1.00 96.88 204 TYR A O 1
ATOM 1607 N N . ALA A 1 205 ? -7.285 -3.064 -1.092 1.00 96.00 205 ALA A N 1
ATOM 1608 C CA . ALA A 1 205 ? -7.104 -3.817 -2.328 1.00 96.00 205 ALA A CA 1
ATOM 1609 C C . ALA A 1 205 ? -6.753 -5.295 -2.076 1.00 96.00 205 ALA A C 1
ATOM 1611 O O . ALA A 1 205 ? -7.214 -6.160 -2.810 1.00 96.00 205 ALA A O 1
ATOM 1612 N N . MET A 1 206 ? -5.983 -5.604 -1.025 1.00 95.44 206 MET A N 1
ATOM 1613 C CA . MET A 1 206 ? -5.636 -6.982 -0.642 1.00 95.44 206 MET A CA 1
ATOM 1614 C C . MET A 1 206 ? -6.795 -7.776 -0.028 1.00 95.44 206 MET A C 1
ATOM 1616 O O . MET A 1 206 ? -6.742 -9.010 -0.050 1.00 95.44 206 MET A O 1
ATOM 1620 N N . CYS A 1 207 ? -7.788 -7.088 0.545 1.00 94.31 207 CYS A N 1
ATOM 1621 C CA . CYS A 1 207 ? -9.028 -7.686 1.047 1.00 94.31 207 CYS A CA 1
ATOM 1622 C C . CYS A 1 207 ? -10.045 -7.953 -0.075 1.00 94.31 207 CYS A C 1
ATOM 1624 O O . CYS A 1 207 ? -10.948 -8.766 0.096 1.00 94.31 207 CYS A O 1
ATOM 1626 N N . LYS A 1 208 ? -9.910 -7.281 -1.224 1.00 93.00 208 LYS A N 1
ATOM 1627 C CA . LYS A 1 208 ? -10.705 -7.523 -2.435 1.00 93.00 208 LYS A CA 1
ATOM 1628 C C . LYS A 1 208 ? -9.973 -8.497 -3.384 1.00 93.00 208 LYS A C 1
ATOM 1630 O O . LYS A 1 208 ? -8.773 -8.732 -3.226 1.00 93.00 208 LYS A O 1
ATOM 1635 N N . PRO A 1 209 ? -10.659 -9.087 -4.385 1.00 92.12 209 PRO A N 1
ATOM 1636 C CA . PRO A 1 209 ? -10.039 -9.989 -5.360 1.00 92.12 209 PRO A CA 1
ATOM 1637 C C . PRO A 1 209 ? -9.218 -9.236 -6.423 1.00 92.12 209 PRO A C 1
ATOM 1639 O O . PRO A 1 209 ? -9.452 -9.372 -7.622 1.00 92.12 209 PRO A O 1
ATOM 1642 N N . TRP A 1 210 ? -8.288 -8.380 -5.991 1.00 93.75 210 TRP A N 1
ATOM 1643 C CA . TRP A 1 210 ? -7.441 -7.567 -6.865 1.00 93.75 210 TRP A CA 1
ATOM 1644 C C . TRP A 1 210 ? -6.009 -8.097 -6.901 1.00 93.75 210 TRP A C 1
ATOM 1646 O O . TRP A 1 210 ? -5.493 -8.630 -5.919 1.00 93.75 210 TRP A O 1
ATOM 1656 N N . ILE A 1 211 ? -5.341 -7.896 -8.039 1.00 95.31 211 ILE A N 1
ATOM 1657 C CA . ILE A 1 211 ? -3.896 -8.102 -8.155 1.00 95.31 211 ILE A CA 1
ATOM 1658 C C . ILE A 1 211 ? -3.210 -6.811 -7.713 1.00 95.31 211 ILE A C 1
ATOM 1660 O O . ILE A 1 211 ? -3.355 -5.766 -8.344 1.00 95.31 211 ILE A O 1
ATOM 1664 N N . VAL A 1 212 ? -2.451 -6.888 -6.626 1.00 96.06 212 VAL A N 1
ATOM 1665 C CA . VAL A 1 212 ? -1.795 -5.742 -6.003 1.00 96.06 212 VAL A CA 1
ATOM 1666 C C . VAL A 1 212 ? -0.304 -5.766 -6.314 1.00 96.06 212 VAL A C 1
ATOM 1668 O O . VAL A 1 212 ? 0.393 -6.731 -6.005 1.00 96.06 212 VAL A O 1
ATOM 1671 N N . ILE A 1 213 ? 0.205 -4.677 -6.885 1.00 96.56 213 ILE A N 1
ATOM 1672 C CA . ILE A 1 213 ? 1.640 -4.431 -7.046 1.00 96.56 213 ILE A CA 1
ATOM 1673 C C . ILE A 1 213 ? 1.996 -3.255 -6.149 1.00 96.56 213 ILE A C 1
ATOM 1675 O O . ILE A 1 213 ? 1.496 -2.148 -6.342 1.00 96.56 213 ILE A O 1
ATOM 1679 N N . TYR A 1 214 ? 2.851 -3.495 -5.159 1.00 96.44 214 TYR A N 1
ATOM 1680 C CA . TYR A 1 214 ? 3.179 -2.496 -4.153 1.00 96.44 214 TYR A CA 1
ATOM 1681 C C . TYR A 1 214 ? 4.689 -2.301 -4.018 1.00 96.44 214 TYR A C 1
ATOM 1683 O O . TYR A 1 214 ? 5.440 -3.255 -3.827 1.00 96.44 214 TYR A O 1
ATOM 1691 N N . ILE A 1 215 ? 5.126 -1.042 -4.109 1.00 95.44 215 ILE A N 1
ATOM 1692 C CA . ILE A 1 215 ? 6.522 -0.628 -3.944 1.00 95.44 215 ILE A CA 1
ATOM 1693 C C . ILE A 1 215 ? 6.578 0.413 -2.813 1.00 95.44 215 ILE A C 1
ATOM 1695 O O . ILE A 1 215 ? 6.360 1.599 -3.067 1.00 95.44 215 ILE A O 1
ATOM 1699 N N . PRO A 1 216 ? 6.879 0.017 -1.560 1.00 93.19 216 PRO A N 1
ATOM 1700 C CA . PRO A 1 216 ? 6.917 0.950 -0.426 1.00 93.19 216 PRO A CA 1
ATOM 1701 C C . PRO A 1 216 ? 8.095 1.933 -0.500 1.00 93.19 216 PRO A C 1
ATOM 1703 O O . PRO A 1 216 ? 8.016 3.052 0.005 1.00 93.19 216 PRO A O 1
ATOM 1706 N N . HIS A 1 217 ? 9.197 1.525 -1.139 1.00 90.56 217 HIS A N 1
ATOM 1707 C CA . HIS A 1 217 ? 10.435 2.296 -1.234 1.00 90.56 217 HIS A CA 1
ATOM 1708 C C . HIS A 1 217 ? 10.905 2.403 -2.680 1.00 90.56 217 HIS A C 1
ATOM 1710 O O . HIS A 1 217 ? 11.677 1.577 -3.155 1.00 90.56 217 HIS A O 1
ATOM 1716 N N . ALA A 1 218 ? 10.462 3.447 -3.380 1.00 92.62 218 ALA A N 1
ATOM 1717 C CA . ALA A 1 218 ? 10.879 3.696 -4.761 1.00 92.62 218 ALA A CA 1
ATOM 1718 C C . ALA A 1 218 ? 12.357 4.123 -4.877 1.00 92.62 218 ALA A C 1
ATOM 1720 O O . ALA A 1 218 ? 12.996 3.860 -5.890 1.00 92.62 218 ALA A O 1
ATOM 1721 N N . VAL A 1 219 ? 12.932 4.715 -3.820 1.00 93.12 219 VAL A N 1
ATOM 1722 C CA . VAL A 1 219 ? 14.318 5.225 -3.818 1.00 93.12 219 VAL A CA 1
ATOM 1723 C C . VAL A 1 219 ? 15.349 4.137 -4.154 1.00 93.12 219 VAL A C 1
ATOM 1725 O O . VAL A 1 219 ? 16.345 4.436 -4.804 1.00 93.12 219 VAL A O 1
ATOM 1728 N N . GLN A 1 220 ? 15.094 2.873 -3.793 1.00 91.38 220 GLN A N 1
ATOM 1729 C CA . GLN A 1 220 ? 16.015 1.755 -4.064 1.00 91.38 220 GLN A CA 1
ATOM 1730 C C . GLN A 1 220 ? 16.244 1.480 -5.563 1.00 91.38 220 GLN A C 1
ATOM 1732 O O . GLN A 1 220 ? 17.228 0.845 -5.922 1.00 91.38 220 GLN A O 1
ATOM 1737 N N . TYR A 1 221 ? 15.342 1.949 -6.431 1.00 92.81 221 TYR A N 1
ATOM 1738 C CA . TYR A 1 221 ? 15.456 1.794 -7.883 1.00 92.81 221 TYR A CA 1
ATOM 1739 C C . TYR A 1 221 ? 16.303 2.899 -8.529 1.00 92.81 221 TYR A C 1
ATOM 1741 O O . TYR A 1 221 ? 16.763 2.741 -9.656 1.00 92.81 221 TYR A O 1
ATOM 1749 N N . VAL A 1 222 ? 16.530 4.016 -7.829 1.00 94.00 222 VAL A N 1
ATOM 1750 C CA . VAL A 1 222 ? 17.174 5.219 -8.392 1.00 94.00 222 VAL A CA 1
ATOM 1751 C C . VAL A 1 222 ? 18.462 5.624 -7.680 1.00 94.00 222 VAL A C 1
ATOM 1753 O O . VAL A 1 222 ? 19.216 6.440 -8.195 1.00 94.00 222 VAL A O 1
ATOM 1756 N N . ASN A 1 223 ? 18.746 5.066 -6.505 1.00 92.94 223 ASN A N 1
ATOM 1757 C CA . ASN A 1 223 ? 19.906 5.426 -5.686 1.00 92.94 223 ASN A CA 1
ATOM 1758 C C . ASN A 1 223 ? 21.194 4.657 -6.040 1.00 92.94 223 ASN A C 1
ATOM 1760 O O . ASN A 1 223 ? 22.143 4.682 -5.259 1.00 92.94 223 ASN A O 1
ATOM 1764 N N . SER A 1 224 ? 21.226 3.966 -7.185 1.00 90.50 224 SER A N 1
ATOM 1765 C CA . SER A 1 224 ? 22.387 3.215 -7.689 1.00 90.50 224 SER A CA 1
ATOM 1766 C C . SER A 1 224 ? 22.985 2.204 -6.700 1.00 90.50 224 SER A C 1
ATOM 1768 O O . SER A 1 224 ? 24.162 1.866 -6.801 1.00 90.50 224 SER A O 1
ATOM 1770 N N . THR A 1 225 ? 22.202 1.702 -5.738 1.00 92.25 225 THR A N 1
ATOM 1771 C CA . THR A 1 225 ? 22.688 0.699 -4.775 1.00 92.25 225 THR A CA 1
ATOM 1772 C C . THR A 1 225 ? 22.631 -0.727 -5.312 1.00 92.25 225 THR A C 1
ATOM 1774 O O . THR A 1 225 ? 23.276 -1.613 -4.757 1.00 92.25 225 THR A O 1
ATOM 1777 N N . SER A 1 226 ? 21.848 -0.969 -6.365 1.00 92.62 226 SER A N 1
ATOM 1778 C CA . SER A 1 226 ? 21.669 -2.280 -6.989 1.00 92.62 226 SER A CA 1
ATOM 1779 C C . SER A 1 226 ? 22.340 -2.341 -8.369 1.00 92.62 226 SER A C 1
ATOM 1781 O O . SER A 1 226 ? 22.471 -1.308 -9.033 1.00 92.62 226 SER A O 1
ATOM 1783 N N . PRO A 1 227 ? 22.782 -3.531 -8.819 1.00 94.38 227 PRO A N 1
ATOM 1784 C CA . PRO A 1 227 ? 23.398 -3.685 -10.130 1.00 94.38 227 PRO A CA 1
ATOM 1785 C C . PRO A 1 227 ? 22.376 -3.438 -11.243 1.00 94.38 227 PRO A C 1
ATOM 1787 O O . PRO A 1 227 ? 21.244 -3.928 -11.196 1.00 94.38 227 PRO A O 1
ATOM 1790 N N . TYR A 1 228 ? 22.810 -2.708 -12.266 1.00 95.19 228 TYR A N 1
ATOM 1791 C CA . TYR A 1 228 ? 22.039 -2.421 -13.467 1.00 95.19 228 TYR A CA 1
ATOM 1792 C C . TYR A 1 228 ? 22.892 -2.692 -14.709 1.00 95.19 228 TYR A C 1
ATOM 1794 O O . TYR A 1 228 ? 24.118 -2.594 -14.663 1.00 95.19 228 TYR A O 1
ATOM 1802 N N . MET A 1 229 ? 22.248 -3.041 -15.819 1.00 95.12 229 MET A N 1
ATOM 1803 C CA . MET A 1 229 ? 22.918 -3.268 -17.099 1.00 95.12 229 MET A CA 1
ATOM 1804 C C . MET A 1 229 ? 22.166 -2.580 -18.229 1.00 95.12 229 MET A C 1
ATOM 1806 O O . MET A 1 229 ? 20.943 -2.463 -18.183 1.00 95.12 229 MET A O 1
ATOM 1810 N N . LYS A 1 230 ? 22.902 -2.117 -19.238 1.00 96.38 230 LYS A N 1
ATOM 1811 C CA . LYS A 1 230 ? 22.316 -1.503 -20.426 1.00 96.38 230 LYS A CA 1
ATOM 1812 C C . LYS A 1 230 ? 21.919 -2.586 -21.421 1.00 96.38 230 LYS A C 1
ATOM 1814 O O . LYS A 1 230 ? 22.717 -3.474 -21.709 1.00 96.38 230 LYS A O 1
ATOM 1819 N N . VAL A 1 231 ? 20.715 -2.486 -21.962 1.00 96.31 231 VAL A N 1
ATOM 1820 C CA . VAL A 1 231 ? 20.263 -3.302 -23.087 1.00 96.31 231 VAL A CA 1
ATOM 1821 C C . VAL A 1 231 ? 20.599 -2.557 -24.374 1.00 96.31 231 VAL A C 1
ATOM 1823 O O . VAL A 1 231 ? 20.197 -1.410 -24.554 1.00 96.31 231 VAL A O 1
ATOM 1826 N N . GLU A 1 232 ? 21.359 -3.184 -25.272 1.00 94.94 232 GLU A N 1
ATOM 1827 C CA . GLU A 1 232 ? 21.846 -2.522 -26.492 1.00 94.94 232 GLU A CA 1
ATOM 1828 C C . GLU A 1 232 ? 20.725 -2.186 -27.482 1.00 94.94 232 GLU A C 1
ATOM 1830 O O . GLU A 1 232 ? 20.783 -1.149 -28.136 1.00 94.94 232 GLU A O 1
ATOM 1835 N N . SER A 1 233 ? 19.684 -3.019 -27.555 1.00 94.44 233 SER A N 1
ATOM 1836 C CA . SER A 1 233 ? 18.579 -2.851 -28.507 1.00 94.44 233 SER A CA 1
ATOM 1837 C C . SER A 1 233 ? 17.669 -1.664 -28.187 1.00 94.44 233 SER A C 1
ATOM 1839 O O . SER A 1 233 ? 17.256 -0.953 -29.099 1.00 94.44 233 SER A O 1
ATOM 1841 N N . THR A 1 234 ? 17.350 -1.439 -26.910 1.00 94.50 234 THR A N 1
ATOM 1842 C CA . THR A 1 234 ? 16.472 -0.339 -26.470 1.00 94.50 234 THR A CA 1
ATOM 1843 C C . THR A 1 234 ? 17.250 0.869 -25.954 1.00 94.50 234 THR A C 1
ATOM 1845 O O . THR A 1 234 ? 16.712 1.968 -25.872 1.00 94.50 234 THR A O 1
ATOM 1848 N N . GLY A 1 235 ? 18.522 0.685 -25.591 1.00 94.19 235 GLY A N 1
ATOM 1849 C CA . GLY A 1 235 ? 19.331 1.694 -24.911 1.00 94.19 235 GLY A CA 1
ATOM 1850 C C . GLY A 1 235 ? 18.960 1.905 -23.439 1.00 94.19 235 GLY A C 1
ATOM 1851 O O . GLY A 1 235 ? 19.577 2.746 -22.782 1.00 94.19 235 GLY A O 1
ATOM 1852 N N . GLU A 1 236 ? 17.990 1.152 -22.917 1.00 94.75 236 GLU A N 1
ATOM 1853 C CA . GLU A 1 236 ? 17.487 1.265 -21.549 1.00 94.75 236 GLU A CA 1
ATOM 1854 C C . GLU A 1 236 ? 18.379 0.525 -20.549 1.00 94.75 236 GLU A C 1
ATOM 1856 O O . GLU A 1 236 ? 19.107 -0.410 -20.891 1.00 94.75 236 GLU A O 1
ATOM 1861 N N . PHE A 1 237 ? 18.297 0.929 -19.282 1.00 94.81 237 PHE A N 1
ATOM 1862 C CA . PHE A 1 237 ? 18.962 0.240 -18.185 1.00 94.81 237 PHE A CA 1
ATOM 1863 C C . PHE A 1 237 ? 17.966 -0.631 -17.425 1.00 94.81 237 PHE A C 1
ATOM 1865 O O . PHE A 1 237 ? 16.947 -0.143 -16.939 1.00 94.81 237 PHE A O 1
ATOM 1872 N N . ILE A 1 238 ? 18.290 -1.913 -17.286 1.00 95.19 238 ILE A N 1
ATOM 1873 C CA . ILE A 1 238 ? 17.498 -2.879 -16.525 1.00 95.19 238 ILE A CA 1
ATOM 1874 C C . ILE A 1 238 ? 18.190 -3.211 -15.203 1.00 95.19 238 ILE A C 1
ATOM 1876 O O . ILE A 1 238 ? 19.417 -3.179 -15.106 1.00 95.19 238 ILE A O 1
ATOM 1880 N N . GLN A 1 239 ? 17.401 -3.565 -14.187 1.00 96.00 239 GLN A N 1
ATOM 1881 C CA . GLN A 1 239 ? 17.873 -3.942 -12.849 1.00 96.00 239 GLN A CA 1
ATOM 1882 C C . GLN A 1 239 ? 17.401 -5.364 -12.497 1.00 96.00 239 GLN A C 1
ATOM 1884 O O . GLN A 1 239 ? 16.445 -5.517 -11.732 1.00 96.00 239 GLN A O 1
ATOM 1889 N N . PRO A 1 240 ? 18.053 -6.425 -13.021 1.00 95.00 240 PRO A N 1
ATOM 1890 C CA . PRO A 1 240 ? 17.553 -7.798 -12.911 1.00 95.00 240 PRO A CA 1
ATOM 1891 C C . PRO A 1 240 ? 17.317 -8.250 -11.468 1.00 95.00 240 PRO A C 1
ATOM 1893 O O . PRO A 1 240 ? 16.309 -8.887 -11.176 1.00 95.00 240 PRO A O 1
ATOM 1896 N N . THR A 1 241 ? 18.205 -7.875 -10.544 1.00 94.94 241 THR A N 1
ATOM 1897 C CA . THR A 1 241 ? 18.106 -8.259 -9.129 1.00 94.94 241 THR A CA 1
ATOM 1898 C C . THR A 1 241 ? 16.878 -7.653 -8.448 1.00 94.94 241 THR A C 1
ATOM 1900 O O . THR A 1 241 ? 16.168 -8.350 -7.721 1.00 94.94 241 THR A O 1
ATOM 1903 N N . LEU A 1 242 ? 16.597 -6.367 -8.689 1.00 94.88 242 LEU A N 1
ATOM 1904 C CA . LEU A 1 242 ? 15.414 -5.711 -8.126 1.00 94.88 242 LEU A CA 1
ATOM 1905 C C . LEU A 1 242 ? 14.136 -6.218 -8.785 1.00 94.88 242 LEU A C 1
ATOM 1907 O O . LEU A 1 242 ? 13.170 -6.505 -8.082 1.00 94.88 242 LEU A O 1
ATOM 1911 N N . THR A 1 243 ? 14.147 -6.400 -10.107 1.00 94.94 243 THR A N 1
ATOM 1912 C CA . THR A 1 243 ? 13.013 -6.962 -10.843 1.00 94.94 243 THR A CA 1
ATOM 1913 C C . THR A 1 243 ? 12.688 -8.376 -10.368 1.00 94.94 243 THR A C 1
ATOM 1915 O O . THR A 1 243 ? 11.527 -8.669 -10.108 1.00 94.94 243 THR A O 1
ATOM 1918 N N . MET A 1 244 ? 13.689 -9.241 -10.174 1.00 96.12 244 MET A N 1
ATOM 1919 C CA . MET A 1 244 ? 13.492 -10.592 -9.639 1.00 96.12 244 MET A CA 1
ATOM 1920 C C . MET A 1 244 ? 12.831 -10.554 -8.256 1.00 96.12 244 MET A C 1
ATOM 1922 O O . MET A 1 244 ? 11.846 -11.255 -8.033 1.00 96.12 244 MET A O 1
ATOM 1926 N N . SER A 1 245 ? 13.342 -9.719 -7.348 1.00 94.88 245 SER A N 1
ATOM 1927 C CA . SER A 1 245 ? 12.776 -9.550 -6.004 1.00 94.88 245 SER A CA 1
ATOM 1928 C C . SER A 1 245 ? 11.323 -9.061 -6.060 1.00 94.88 245 SER A C 1
ATOM 1930 O O . SER A 1 245 ? 10.441 -9.657 -5.444 1.00 94.88 245 SER A O 1
ATOM 1932 N N . LEU A 1 246 ? 11.043 -8.038 -6.873 1.00 96.06 246 LEU A N 1
ATOM 1933 C CA . LEU A 1 246 ? 9.695 -7.505 -7.061 1.00 96.06 246 LEU A CA 1
ATOM 1934 C C . LEU A 1 246 ? 8.736 -8.566 -7.623 1.00 96.06 246 LEU A C 1
ATOM 1936 O O . LEU A 1 246 ? 7.628 -8.726 -7.116 1.00 96.06 246 LEU A O 1
ATOM 1940 N N . LEU A 1 247 ? 9.157 -9.330 -8.634 1.00 96.31 247 LEU A N 1
ATOM 1941 C CA . LEU A 1 247 ? 8.348 -10.398 -9.227 1.00 96.31 247 LEU A CA 1
ATOM 1942 C C . LEU A 1 247 ? 8.064 -11.528 -8.230 1.00 96.31 247 LEU A C 1
ATOM 1944 O O . LEU A 1 247 ? 6.944 -12.037 -8.188 1.00 96.31 247 LEU A O 1
ATOM 1948 N N . GLN A 1 248 ? 9.041 -11.897 -7.396 1.00 96.56 248 GLN A N 1
ATOM 1949 C CA . GLN A 1 248 ? 8.833 -12.860 -6.313 1.00 96.56 248 GLN A CA 1
ATOM 1950 C C . GLN A 1 248 ? 7.786 -12.354 -5.316 1.00 96.56 248 GLN A C 1
ATOM 1952 O O . GLN A 1 248 ? 6.880 -13.104 -4.956 1.00 96.56 248 GLN A O 1
ATOM 1957 N N . GLN A 1 249 ? 7.854 -11.080 -4.922 1.00 96.06 249 GLN A N 1
ATOM 1958 C CA . GLN A 1 249 ? 6.863 -10.474 -4.030 1.00 96.06 249 GLN A CA 1
ATOM 1959 C C . GLN A 1 249 ? 5.460 -10.467 -4.652 1.00 96.06 249 GLN A C 1
ATOM 1961 O O . GLN A 1 249 ? 4.500 -10.889 -4.007 1.00 96.06 249 GLN A O 1
ATOM 1966 N N . ILE A 1 250 ? 5.340 -10.052 -5.919 1.00 96.31 250 ILE A N 1
ATOM 1967 C CA . ILE A 1 250 ? 4.064 -10.043 -6.651 1.00 96.31 250 ILE A CA 1
ATOM 1968 C C . ILE A 1 250 ? 3.481 -11.457 -6.727 1.00 96.31 250 ILE A C 1
ATOM 1970 O O . ILE A 1 250 ? 2.292 -11.630 -6.458 1.00 96.31 250 ILE A O 1
ATOM 1974 N N . LYS A 1 251 ? 4.305 -12.464 -7.046 1.00 95.81 251 LYS A N 1
ATOM 1975 C CA . LYS A 1 251 ? 3.882 -13.867 -7.105 1.00 95.81 251 LYS A CA 1
ATOM 1976 C C . LYS A 1 251 ? 3.360 -14.352 -5.755 1.00 95.81 251 LYS A C 1
ATOM 1978 O O . LYS A 1 251 ? 2.280 -14.925 -5.709 1.00 95.81 251 LYS A O 1
ATOM 1983 N N . LEU A 1 252 ? 4.115 -14.129 -4.678 1.00 95.62 252 LEU A N 1
ATOM 1984 C CA . LEU A 1 252 ? 3.772 -14.623 -3.340 1.00 95.62 252 LEU A CA 1
ATOM 1985 C C . LEU A 1 252 ? 2.487 -13.995 -2.791 1.00 95.62 252 LEU A C 1
ATOM 1987 O O . LEU A 1 252 ? 1.712 -14.675 -2.130 1.00 95.62 252 LEU A O 1
ATOM 1991 N N . VAL A 1 253 ? 2.244 -12.710 -3.060 1.00 95.62 253 VAL A N 1
ATOM 1992 C CA . VAL A 1 253 ? 1.055 -12.025 -2.529 1.00 95.62 253 VAL A CA 1
ATOM 1993 C C . VAL A 1 253 ? -0.199 -12.300 -3.361 1.00 95.62 253 VAL A C 1
ATOM 1995 O O . VAL A 1 253 ? -1.290 -12.406 -2.802 1.00 95.62 253 VAL A O 1
ATOM 1998 N N . ASN A 1 254 ? -0.056 -12.435 -4.681 1.00 95.94 254 ASN A N 1
ATOM 1999 C CA . ASN A 1 254 ? -1.186 -12.533 -5.610 1.00 95.94 254 ASN A CA 1
ATOM 2000 C C . ASN A 1 254 ? -1.390 -13.940 -6.189 1.00 95.94 254 ASN A C 1
ATOM 2002 O O . ASN A 1 254 ? -2.163 -14.100 -7.134 1.00 95.94 254 ASN A O 1
ATOM 2006 N N . GLU A 1 255 ? -0.716 -14.954 -5.642 1.00 92.94 255 GLU A N 1
ATOM 2007 C CA . GLU A 1 255 ? -0.743 -16.337 -6.127 1.00 92.94 255 GLU A CA 1
ATOM 2008 C C . GLU A 1 255 ? -2.138 -16.853 -6.539 1.00 92.94 255 GLU A C 1
ATOM 2010 O O . GLU A 1 255 ? -2.256 -17.335 -7.671 1.00 92.94 255 GLU A O 1
ATOM 2015 N N . PRO A 1 256 ? -3.202 -16.745 -5.711 1.00 91.25 256 PRO A N 1
ATOM 2016 C CA . PRO A 1 256 ? -4.509 -17.299 -6.070 1.00 91.25 256 PRO A CA 1
ATOM 2017 C C . PRO A 1 256 ? -5.116 -16.641 -7.315 1.00 91.25 256 PRO A C 1
ATOM 2019 O O . PRO A 1 256 ? -5.778 -17.310 -8.104 1.00 91.25 256 PRO A O 1
ATOM 2022 N N . TYR A 1 257 ? -4.863 -15.348 -7.524 1.00 91.56 257 TYR A N 1
ATOM 2023 C CA . TYR A 1 257 ? -5.433 -14.587 -8.634 1.00 91.56 257 TYR A CA 1
ATOM 2024 C C . TYR A 1 257 ? -4.621 -14.746 -9.919 1.00 91.56 257 TYR A C 1
ATOM 2026 O O . TYR A 1 257 ? -5.193 -14.826 -11.004 1.00 91.56 257 TYR A O 1
ATOM 2034 N N . LEU A 1 258 ? -3.294 -14.858 -9.808 1.00 92.06 258 LEU A N 1
ATOM 2035 C CA . LEU A 1 258 ? -2.405 -15.000 -10.963 1.00 92.06 258 LEU A CA 1
ATOM 2036 C C . LEU A 1 258 ? -2.613 -16.318 -11.718 1.00 92.06 258 LEU A C 1
ATOM 2038 O O . LEU A 1 258 ? -2.452 -16.340 -12.934 1.00 92.06 258 LEU A O 1
ATOM 2042 N N . ARG A 1 259 ? -3.026 -17.397 -11.038 1.00 89.88 259 ARG A N 1
ATOM 2043 C CA . ARG A 1 259 ? -3.329 -18.690 -11.688 1.00 89.88 259 ARG A CA 1
ATOM 2044 C C . ARG A 1 259 ? -4.474 -18.602 -12.701 1.00 89.88 259 ARG A C 1
ATOM 2046 O O . ARG A 1 259 ? -4.512 -19.386 -13.642 1.00 89.88 259 ARG A O 1
ATOM 2053 N N . ASN A 1 260 ? -5.387 -17.651 -12.514 1.00 87.94 260 ASN A N 1
ATOM 2054 C CA . ASN A 1 260 ? -6.568 -17.484 -13.360 1.00 87.94 260 ASN A CA 1
ATOM 2055 C C . ASN A 1 260 ? -6.321 -16.547 -14.553 1.00 87.94 260 ASN A C 1
ATOM 2057 O O . ASN A 1 260 ? -7.170 -16.441 -15.439 1.00 87.94 260 ASN A O 1
ATOM 2061 N N . VAL A 1 261 ? -5.173 -15.865 -14.596 1.00 88.19 261 VAL A N 1
ATOM 2062 C CA . VAL A 1 261 ? -4.816 -14.971 -15.699 1.00 88.19 261 VAL A CA 1
ATOM 2063 C C . VAL A 1 261 ? -4.364 -15.817 -16.891 1.00 88.19 261 VAL A C 1
ATOM 2065 O O . VAL A 1 261 ? -3.330 -16.479 -16.843 1.00 88.19 261 VAL A O 1
ATOM 2068 N N . ARG A 1 262 ? -5.146 -15.809 -17.977 1.00 83.56 262 ARG A N 1
ATOM 2069 C CA . ARG A 1 262 ? -4.786 -16.486 -19.232 1.00 83.56 262 ARG A CA 1
ATOM 2070 C C . ARG A 1 262 ? -3.864 -15.604 -20.070 1.00 83.56 262 ARG A C 1
ATOM 2072 O O . ARG A 1 262 ? -4.129 -14.417 -20.247 1.00 83.56 262 ARG A O 1
ATOM 2079 N N . ASN A 1 263 ? -2.826 -16.202 -20.650 1.00 74.31 263 ASN A N 1
ATOM 2080 C CA . ASN A 1 263 ? -2.016 -15.543 -21.670 1.00 74.31 263 ASN A CA 1
ATOM 2081 C C . ASN A 1 263 ? -2.812 -15.470 -22.977 1.00 74.31 263 ASN A C 1
ATOM 2083 O O . ASN A 1 263 ? -3.116 -16.493 -23.579 1.00 74.31 263 ASN A O 1
ATOM 2087 N N . ILE A 1 264 ? -3.129 -14.257 -23.426 1.00 69.00 264 ILE A N 1
ATOM 2088 C CA . ILE A 1 264 ? -3.843 -14.010 -24.693 1.00 69.00 264 ILE A CA 1
ATOM 2089 C C . ILE A 1 264 ? -2.878 -14.092 -25.903 1.00 69.00 264 ILE A C 1
ATOM 2091 O O . ILE A 1 264 ? -3.307 -14.056 -27.049 1.00 69.00 264 ILE A O 1
ATOM 2095 N N . GLY A 1 265 ? -1.566 -14.226 -25.664 1.00 58.62 265 GLY A N 1
ATOM 2096 C CA . GLY A 1 265 ? -0.513 -14.069 -26.677 1.00 58.62 265 GLY A CA 1
ATOM 2097 C C . GLY A 1 265 ? 0.223 -15.333 -27.138 1.00 58.62 265 GLY A C 1
ATOM 2098 O O . GLY A 1 265 ? 1.300 -15.188 -27.704 1.00 58.62 265 GLY A O 1
ATOM 2099 N N . SER A 1 266 ? -0.282 -16.547 -26.894 1.00 44.50 266 SER A N 1
ATOM 2100 C CA . SER A 1 266 ? 0.294 -17.778 -27.468 1.00 44.50 266 SER A CA 1
ATOM 2101 C C . SER A 1 266 ? -0.640 -18.362 -28.531 1.00 44.50 266 SER A C 1
ATOM 2103 O O . SER A 1 266 ? -1.421 -19.265 -28.233 1.00 44.50 266 SER A O 1
ATOM 2105 N N . ASN A 1 267 ? -0.570 -17.806 -29.740 1.00 37.22 267 ASN A N 1
ATOM 2106 C CA . ASN A 1 267 ? -1.004 -18.435 -30.989 1.00 37.22 267 ASN A CA 1
ATOM 2107 C C . ASN A 1 267 ? 0.207 -18.501 -31.917 1.00 37.22 267 ASN A C 1
ATOM 2109 O O . ASN A 1 267 ? 0.919 -17.473 -31.987 1.00 37.22 267 ASN A O 1
#

Nearest PDB structures (foldseek):
  6ywy-assembly1_XX  TM=6.442E-01  e=1.100E-07  Neurospora crassa
  8any-assembly1_AX  TM=7.635E-01  e=4.592E-05  Homo sapiens